Protein AF-A0A8I3RQZ9-F1 (afdb_monomer_lite)

Radius of gyration: 22.82 Å; chains: 1; bounding box: 64×60×64 Å

Secondary structure (DSSP, 8-state):
--PPPPPPPP------HHHHTTTT---PPPP-----------------PPPPP--TT-----SSSSEEEESS-HHHHHHHHHHHHHTT---TT-EEEEETTEEEEE-HHHHHHHHHHHHTT-S-EEE-BTTSSS-EEE-GGG-HHHHHHHHHHHHHHHHHGGGTTSSSEEEEE--TT--HHHHHHHHHT-SS-EE--GGG-S-BTTTT-EEEEEEEEEESSTTSPPEEEEEEEEEGGGHHHHHHHHHHHHHHHHHHHHS-SS-EEEEEEEEEEE-S----

Sequence (280 aa):
MRSRPVPPRAASGFRCWRRSLRASASWRRPAGNRKALPSPRAGGGSGSRKPLPQVSGAQTCGPGKGTVASCAGASELQSYLEELRALGFPTQGLHILEIGENSLIVSPERVCQSLEQVLLGTIAFVDVSSSQPHPSICSLDQLQDLKALMAEIITHLQGLQKDLSVAVSCSRLRSSDWNLCTVFGILLGYPVPYTFQLNQGDDNCLALTPLRVFAARISWLRGHPPVLLYSFSVPESSFPALREILNTWEEDLRTRCRAQNDFADLSISSEIVTLPAVAL

Structure (mmCIF, N/CA/C/O backbone):
data_AF-A0A8I3RQZ9-F1
#
_entry.id   AF-A0A8I3RQZ9-F1
#
loop_
_atom_site.group_PDB
_atom_site.id
_atom_site.type_symbol
_atom_site.label_atom_id
_atom_site.label_alt_id
_atom_site.label_comp_id
_atom_site.label_asym_id
_atom_site.label_entity_id
_atom_site.label_seq_id
_atom_site.pdbx_PDB_ins_code
_atom_site.Cartn_x
_atom_site.Cartn_y
_atom_site.Cartn_z
_atom_site.occupancy
_atom_site.B_iso_or_equiv
_atom_site.auth_seq_id
_atom_site.auth_comp_id
_atom_site.auth_asym_id
_atom_site.auth_atom_id
_atom_site.pdbx_PDB_model_num
ATOM 1 N N . MET A 1 1 ? -26.636 25.341 -40.864 1.00 38.72 1 MET A N 1
ATOM 2 C CA . MET A 1 1 ? -25.871 24.146 -40.447 1.00 38.72 1 MET A CA 1
ATOM 3 C C . MET A 1 1 ? -25.268 24.420 -39.076 1.00 38.72 1 MET A C 1
ATOM 5 O O . MET A 1 1 ? -24.426 25.298 -38.973 1.00 38.72 1 MET A O 1
ATOM 9 N N . ARG A 1 2 ? -25.772 23.775 -38.016 1.00 27.39 2 ARG A N 1
ATOM 10 C CA . ARG A 1 2 ? -25.235 23.878 -36.647 1.00 27.39 2 ARG A CA 1
ATOM 11 C C . ARG A 1 2 ? -24.700 22.504 -36.249 1.00 27.39 2 ARG A C 1
ATOM 13 O O . ARG A 1 2 ? -25.481 21.563 -36.130 1.00 27.39 2 ARG A O 1
ATOM 20 N N . SER A 1 3 ? -23.388 22.395 -36.093 1.00 28.75 3 SER A N 1
ATOM 21 C CA . SER A 1 3 ? -22.686 21.192 -35.644 1.00 28.75 3 SER A CA 1
ATOM 22 C C . SER A 1 3 ? -22.862 21.053 -34.130 1.00 28.75 3 SER A C 1
ATOM 24 O O . SER A 1 3 ? -22.559 21.981 -33.384 1.00 28.75 3 SER A O 1
ATOM 26 N N . ARG A 1 4 ? -23.392 19.915 -33.672 1.00 27.28 4 ARG A N 1
ATOM 27 C CA . ARG A 1 4 ? -23.481 19.576 -32.244 1.00 27.28 4 ARG A CA 1
ATOM 28 C C . ARG A 1 4 ? -22.102 19.136 -31.727 1.00 27.28 4 ARG A C 1
ATOM 30 O O . ARG A 1 4 ? -21.441 18.378 -32.435 1.00 27.28 4 ARG A O 1
ATOM 37 N N . PRO A 1 5 ? -21.686 19.528 -30.513 1.00 26.45 5 PRO A N 1
ATOM 38 C CA . PRO A 1 5 ? -20.509 18.951 -29.882 1.00 26.45 5 PRO A CA 1
ATOM 39 C C . PRO A 1 5 ? -20.828 17.540 -29.367 1.00 26.45 5 PRO A C 1
ATOM 41 O O . PRO A 1 5 ? -21.852 17.307 -28.723 1.00 26.45 5 PRO A O 1
ATOM 44 N N . VAL A 1 6 ? -19.948 16.595 -29.694 1.00 26.48 6 VAL A N 1
ATOM 45 C CA . VAL A 1 6 ? -19.928 15.231 -29.153 1.00 26.48 6 VAL A CA 1
ATOM 46 C C . VAL A 1 6 ? -19.342 15.304 -27.736 1.00 26.48 6 VAL A C 1
ATOM 48 O O . VAL A 1 6 ? -18.284 15.913 -27.574 1.00 26.48 6 VAL A O 1
ATOM 51 N N . PRO A 1 7 ? -19.985 14.733 -26.702 1.00 24.47 7 PRO A N 1
ATOM 52 C CA . PRO A 1 7 ? -19.424 14.737 -25.356 1.00 24.47 7 PRO A CA 1
ATOM 53 C C . PRO A 1 7 ? -18.229 13.769 -25.272 1.00 24.47 7 PRO A C 1
ATOM 55 O O . PRO A 1 7 ? -18.256 12.718 -25.923 1.00 24.47 7 PRO A O 1
ATOM 58 N N . PRO A 1 8 ? -17.189 14.071 -24.472 1.00 24.69 8 PRO A N 1
ATOM 59 C CA . PRO A 1 8 ? -16.121 13.118 -24.216 1.00 24.69 8 PRO A CA 1
ATOM 60 C C . PRO A 1 8 ? -16.698 11.899 -23.488 1.00 24.69 8 PRO A C 1
ATOM 62 O O . PRO A 1 8 ? -17.435 12.018 -22.507 1.00 24.69 8 PRO A O 1
ATOM 65 N N . ARG A 1 9 ? -16.395 10.711 -24.016 1.00 25.08 9 ARG A N 1
ATOM 66 C CA . ARG A 1 9 ? -16.730 9.427 -23.397 1.00 25.08 9 ARG A CA 1
ATOM 67 C C . ARG A 1 9 ? -16.095 9.369 -22.008 1.00 25.08 9 ARG A C 1
ATOM 69 O O . ARG A 1 9 ? -14.879 9.467 -21.891 1.00 25.08 9 ARG A O 1
ATOM 76 N N . ALA A 1 10 ? -16.933 9.191 -20.990 1.00 24.08 10 ALA A N 1
ATOM 77 C CA . ALA A 1 10 ? -16.517 8.906 -19.625 1.00 24.08 10 ALA A CA 1
ATOM 78 C C . ALA A 1 10 ? -15.552 7.711 -19.606 1.00 24.08 10 ALA A C 1
ATOM 80 O O . ALA A 1 10 ? -15.856 6.651 -20.164 1.00 24.08 10 ALA A O 1
ATOM 81 N N . ALA A 1 11 ? -14.386 7.914 -18.994 1.00 25.22 11 ALA A N 1
ATOM 82 C CA . ALA A 1 11 ? -13.371 6.897 -18.797 1.00 25.22 11 ALA A CA 1
ATOM 83 C C . ALA A 1 11 ? -13.951 5.769 -17.937 1.00 25.22 11 ALA A C 1
ATOM 85 O O . ALA A 1 11 ? -14.255 5.934 -16.760 1.00 25.22 11 ALA A O 1
ATOM 86 N N . SER A 1 12 ? -14.140 4.607 -18.551 1.00 26.58 12 SER A N 1
ATOM 87 C CA . SER A 1 12 ? -14.482 3.367 -17.871 1.00 26.58 12 SER A CA 1
ATOM 88 C C . SER A 1 12 ? -13.221 2.776 -17.232 1.00 26.58 12 SER A C 1
ATOM 90 O O . SER A 1 12 ? -12.691 1.785 -17.730 1.00 26.58 12 SER A O 1
ATOM 92 N N . GLY A 1 13 ? -12.712 3.402 -16.174 1.00 26.19 13 GLY A N 1
ATOM 93 C CA . GLY A 1 13 ? -11.560 2.922 -15.411 1.00 26.19 13 GLY A CA 1
ATOM 94 C C . GLY A 1 13 ? -11.996 2.105 -14.194 1.00 26.19 13 GLY A C 1
ATOM 95 O O . GLY A 1 13 ? -13.012 2.394 -13.579 1.00 26.19 13 GLY A O 1
ATOM 96 N N . PHE A 1 14 ? -11.217 1.085 -13.839 1.00 30.47 14 PHE A N 1
ATOM 97 C CA . PHE A 1 14 ? -11.238 0.432 -12.519 1.00 30.47 14 PHE A CA 1
ATOM 98 C C . PHE A 1 14 ? -12.367 -0.574 -12.216 1.00 30.47 14 PHE A C 1
ATOM 100 O O . PHE A 1 14 ? -12.924 -0.651 -11.125 1.00 30.47 14 PHE A O 1
ATOM 107 N N . ARG A 1 15 ? -12.587 -1.520 -13.142 1.00 27.81 15 ARG A N 1
ATOM 108 C CA . ARG A 1 15 ? -13.182 -2.848 -12.840 1.00 27.81 15 ARG A CA 1
ATOM 109 C C . ARG A 1 15 ? -12.147 -3.893 -12.370 1.00 27.81 15 ARG A C 1
ATOM 111 O O . ARG A 1 15 ? -12.380 -5.096 -12.506 1.00 27.81 15 ARG A O 1
ATOM 118 N N . CYS A 1 16 ? -11.002 -3.464 -11.842 1.00 31.88 16 CYS A N 1
ATOM 119 C CA . CYS A 1 16 ? -9.803 -4.304 -11.814 1.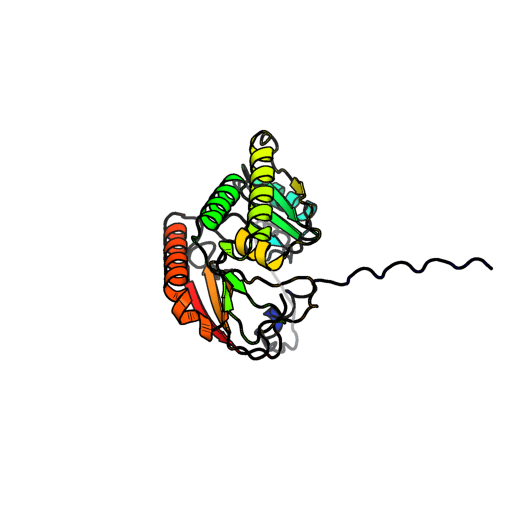00 31.88 16 CYS A CA 1
ATOM 120 C C . CYS A 1 16 ? -9.717 -5.295 -10.638 1.00 31.88 16 CYS A C 1
ATOM 122 O O . CYS A 1 16 ? -9.321 -6.447 -10.811 1.00 31.88 16 CYS A O 1
ATOM 124 N N . TRP A 1 17 ? -10.219 -4.937 -9.456 1.00 28.83 17 TRP A N 1
ATOM 125 C CA . TRP A 1 17 ? -10.035 -5.775 -8.260 1.00 28.83 17 TRP A CA 1
ATOM 126 C C . TRP A 1 17 ? -10.938 -7.024 -8.190 1.00 28.83 17 TRP A C 1
ATOM 128 O O . TRP A 1 17 ? -10.675 -7.954 -7.428 1.00 28.83 17 TRP A O 1
ATOM 138 N N . ARG A 1 18 ? -11.985 -7.122 -9.027 1.00 26.00 18 ARG A N 1
ATOM 139 C CA . ARG A 1 18 ? -12.934 -8.260 -9.004 1.00 26.00 18 ARG A CA 1
ATOM 140 C C . ARG A 1 18 ? -12.468 -9.518 -9.748 1.00 26.00 18 ARG A C 1
ATOM 142 O O . ARG A 1 18 ? -13.121 -10.556 -9.594 1.00 26.00 18 ARG A O 1
ATOM 149 N N . ARG A 1 19 ? -11.426 -9.458 -10.588 1.00 25.33 19 ARG A N 1
ATOM 150 C CA . ARG A 1 19 ? -11.027 -10.600 -11.442 1.00 25.33 19 ARG A CA 1
ATOM 151 C C . ARG A 1 19 ? -9.914 -11.468 -10.857 1.00 25.33 19 ARG A C 1
ATOM 153 O O . ARG A 1 19 ? -10.005 -12.681 -11.020 1.00 25.33 19 ARG A O 1
ATOM 160 N N . SER A 1 20 ? -8.960 -10.902 -10.117 1.00 25.16 20 SER A N 1
ATOM 161 C CA . SER A 1 20 ? -7.826 -11.682 -9.587 1.00 25.16 20 SER A CA 1
ATOM 162 C C . SER A 1 20 ? -8.266 -12.764 -8.579 1.00 25.16 20 SER A C 1
ATOM 164 O O . SER A 1 20 ? -7.795 -13.894 -8.614 1.00 25.16 20 SER A O 1
ATOM 166 N N . LEU A 1 21 ? -9.313 -12.499 -7.788 1.00 27.08 21 LEU A N 1
ATOM 167 C CA . LEU A 1 21 ? -9.871 -13.469 -6.830 1.00 27.08 21 LEU A CA 1
ATOM 168 C C . LEU A 1 21 ? -10.698 -14.611 -7.457 1.00 27.08 21 LEU A C 1
ATOM 170 O O . LEU A 1 21 ? -10.986 -15.591 -6.773 1.00 27.08 21 LEU A O 1
ATOM 174 N N . ARG A 1 22 ? -11.099 -14.527 -8.737 1.00 25.14 22 ARG A N 1
ATOM 175 C CA . ARG A 1 22 ? -11.852 -15.620 -9.394 1.00 25.14 22 ARG A CA 1
ATOM 176 C C . ARG A 1 22 ? -10.960 -16.701 -9.992 1.00 25.14 22 ARG A C 1
ATOM 178 O O . ARG A 1 22 ? -11.461 -17.794 -10.234 1.00 25.14 22 ARG A O 1
ATOM 185 N N . ALA A 1 23 ? -9.676 -16.425 -10.211 1.00 24.31 23 ALA A N 1
ATOM 186 C CA . ALA A 1 23 ? -8.754 -17.409 -10.774 1.00 24.31 23 ALA A CA 1
ATOM 187 C C . ALA A 1 23 ? -8.354 -18.498 -9.757 1.00 24.31 23 ALA A C 1
ATOM 189 O O . ALA A 1 23 ? -8.056 -19.617 -10.162 1.00 24.31 23 ALA A O 1
ATOM 190 N N . SER A 1 24 ? -8.447 -18.219 -8.451 1.00 25.83 24 SER A N 1
ATOM 191 C CA . SER A 1 24 ? -7.999 -19.139 -7.387 1.00 25.83 24 SER A CA 1
ATOM 192 C C . SER A 1 24 ? -9.130 -19.882 -6.660 1.00 25.83 24 SER A C 1
ATOM 194 O O . SER A 1 24 ? -8.883 -20.570 -5.673 1.00 25.83 24 SER A O 1
ATOM 196 N N . ALA A 1 25 ? -10.383 -19.773 -7.120 1.00 23.97 25 ALA A N 1
ATOM 197 C CA . ALA A 1 25 ? -11.539 -20.393 -6.468 1.00 23.97 25 ALA A CA 1
ATOM 198 C C . ALA A 1 25 ? -12.374 -21.246 -7.440 1.00 23.97 25 ALA A C 1
ATOM 200 O O . ALA A 1 25 ? -13.522 -20.926 -7.749 1.00 23.97 25 ALA A O 1
ATOM 201 N N . SER A 1 26 ? -11.827 -22.377 -7.895 1.00 22.52 26 SER A N 1
ATOM 202 C CA . SER A 1 26 ? -12.641 -23.456 -8.463 1.00 22.52 26 SER A CA 1
ATOM 203 C C . SER A 1 26 ? -13.184 -24.346 -7.338 1.00 22.52 26 SER A C 1
ATOM 205 O O . SER A 1 26 ? -12.566 -25.344 -6.972 1.00 22.52 26 SER A O 1
ATOM 207 N N . TRP A 1 27 ? -14.356 -24.021 -6.793 1.00 24.27 27 TRP A N 1
ATOM 208 C CA . TRP A 1 27 ? -15.094 -24.952 -5.933 1.00 24.27 27 TRP A CA 1
ATOM 209 C C . TRP A 1 27 ? -16.275 -25.539 -6.707 1.00 24.27 27 TRP A C 1
ATOM 211 O O . TRP A 1 27 ? -17.261 -24.861 -7.006 1.00 24.27 27 TRP A O 1
ATOM 221 N N . ARG A 1 28 ? -16.144 -26.821 -7.075 1.00 23.67 28 ARG A N 1
ATOM 222 C CA . ARG A 1 28 ? -17.223 -27.642 -7.642 1.00 23.67 28 ARG A CA 1
ATOM 223 C C . ARG A 1 28 ? -18.367 -27.734 -6.624 1.00 23.67 28 ARG A C 1
ATOM 225 O O . ARG A 1 28 ? -18.140 -28.051 -5.461 1.00 23.67 28 ARG A O 1
ATOM 232 N N . ARG A 1 29 ? -19.601 -27.490 -7.073 1.00 25.06 29 ARG A N 1
ATOM 233 C CA . ARG A 1 29 ? -20.825 -27.756 -6.297 1.00 25.06 29 ARG A CA 1
ATOM 234 C C . ARG A 1 29 ? -21.019 -29.271 -6.127 1.00 25.06 29 ARG A C 1
ATOM 236 O O . ARG A 1 29 ? -20.903 -29.974 -7.132 1.00 25.06 29 ARG A O 1
ATOM 243 N N . PRO A 1 30 ? -21.417 -29.787 -4.950 1.00 26.25 30 PRO A N 1
ATOM 244 C CA . PRO A 1 30 ? -22.054 -31.092 -4.880 1.00 26.25 30 PRO A CA 1
ATOM 245 C C . PRO A 1 30 ? -23.490 -30.972 -5.404 1.00 26.25 30 PRO A C 1
ATOM 247 O O . PRO A 1 30 ? -24.238 -30.069 -5.024 1.00 26.25 30 PRO A O 1
ATOM 250 N N . ALA A 1 31 ? -23.869 -31.878 -6.300 1.00 26.67 31 ALA A N 1
ATOM 251 C CA . ALA A 1 31 ? -25.240 -32.040 -6.758 1.00 26.67 31 ALA A CA 1
ATOM 252 C C . ALA A 1 31 ? -26.102 -32.620 -5.623 1.00 26.67 31 ALA A C 1
ATOM 254 O O . ALA A 1 31 ? -25.798 -33.688 -5.099 1.00 26.67 31 ALA A O 1
ATOM 255 N N . GLY A 1 32 ? -27.184 -31.933 -5.257 1.00 26.03 32 GLY A N 1
ATOM 256 C CA . GLY A 1 32 ? -28.239 -32.478 -4.404 1.00 26.03 32 GLY A CA 1
ATOM 257 C C . GLY A 1 32 ? -29.471 -32.802 -5.242 1.00 26.03 32 GLY A C 1
ATOM 258 O O . GLY A 1 32 ? -29.933 -31.949 -6.000 1.00 26.03 32 GLY A O 1
ATOM 259 N N . ASN A 1 33 ? -30.025 -34.010 -5.099 1.00 25.86 33 ASN A N 1
ATOM 260 C CA . ASN A 1 33 ? -31.320 -34.365 -5.674 1.00 25.86 33 ASN A CA 1
ATOM 261 C C . ASN A 1 33 ? -32.223 -35.060 -4.629 1.00 25.86 33 ASN A C 1
ATOM 263 O O . ASN A 1 33 ? -31.958 -36.177 -4.212 1.00 25.86 33 ASN A O 1
ATOM 267 N N . ARG A 1 34 ? -33.305 -34.338 -4.293 1.00 28.17 34 ARG A N 1
ATOM 268 C CA . ARG A 1 34 ? -34.707 -34.735 -4.013 1.00 28.17 34 ARG A CA 1
ATOM 269 C C . ARG A 1 34 ? -35.121 -35.597 -2.792 1.00 28.17 34 ARG A C 1
ATOM 271 O O . ARG A 1 34 ? -34.984 -36.807 -2.790 1.00 28.17 34 ARG A O 1
ATOM 278 N N . LYS A 1 35 ? -35.911 -34.899 -1.948 1.00 27.56 35 LYS A N 1
ATOM 279 C CA . LYS A 1 35 ? -37.275 -35.178 -1.411 1.00 27.56 35 LYS A CA 1
ATOM 280 C C . LYS A 1 35 ? -37.515 -36.353 -0.442 1.00 27.56 35 LYS A C 1
ATOM 282 O O . LYS A 1 35 ? -37.498 -37.496 -0.869 1.00 27.56 35 LYS A O 1
ATOM 287 N N . ALA A 1 36 ? -38.030 -36.021 0.754 1.00 24.34 36 ALA A N 1
ATOM 288 C CA . ALA A 1 36 ? -39.381 -36.393 1.229 1.00 24.34 36 ALA A CA 1
ATOM 289 C C . ALA A 1 36 ? -39.761 -35.656 2.545 1.00 24.34 36 ALA A C 1
ATOM 291 O O . ALA A 1 36 ? -38.920 -35.454 3.413 1.00 24.34 36 ALA A O 1
ATOM 292 N N . LEU A 1 37 ? -41.037 -35.273 2.675 1.00 26.19 37 LEU A N 1
ATOM 293 C CA . LEU A 1 37 ? -41.793 -34.971 3.915 1.00 26.19 37 LEU A CA 1
ATOM 294 C C . LEU A 1 37 ? -42.986 -35.972 3.944 1.00 26.19 37 LEU A C 1
ATOM 296 O O . LEU A 1 37 ? -43.285 -36.473 2.852 1.00 26.19 37 LEU A O 1
ATOM 300 N N . PRO A 1 38 ? -43.718 -36.246 5.061 1.00 33.34 38 PRO A N 1
ATOM 301 C CA . PRO A 1 38 ? -44.146 -35.277 6.089 1.00 33.34 38 PRO A CA 1
ATOM 302 C C . PRO A 1 38 ? -44.151 -35.728 7.586 1.00 33.34 38 PRO A C 1
ATOM 304 O O . PRO A 1 38 ? -43.854 -36.869 7.916 1.00 33.34 38 PRO A O 1
ATOM 307 N N . SER A 1 39 ? -44.478 -34.746 8.452 1.00 26.70 39 SER A N 1
ATOM 308 C CA . SER A 1 39 ? -44.650 -34.630 9.936 1.00 26.70 39 SER A CA 1
ATOM 309 C C . SER A 1 39 ? -45.641 -35.630 10.614 1.00 26.70 39 SER A C 1
ATOM 311 O O . SER A 1 39 ? -46.141 -36.473 9.874 1.00 26.70 39 SER A O 1
ATOM 313 N N . PRO A 1 40 ? -46.060 -35.545 11.927 1.00 36.47 40 PRO A N 1
ATOM 314 C CA . PRO A 1 40 ? -45.855 -34.508 12.985 1.00 36.47 40 PRO A CA 1
ATOM 315 C C . PRO A 1 40 ? -45.734 -34.953 14.485 1.00 36.47 40 PRO A C 1
ATOM 317 O O . PRO A 1 40 ? -46.247 -35.995 14.869 1.00 36.47 40 PRO A O 1
ATOM 320 N N . ARG A 1 41 ? -45.191 -34.084 15.371 1.00 24.67 41 ARG A N 1
ATOM 321 C CA . ARG A 1 41 ? -45.835 -33.506 16.598 1.00 24.67 41 ARG A CA 1
ATOM 322 C C . ARG A 1 41 ? -44.856 -33.044 17.704 1.00 24.67 41 ARG A C 1
ATOM 324 O O . ARG A 1 41 ? -43.897 -33.725 18.025 1.00 24.67 41 ARG A O 1
ATOM 331 N N . ALA A 1 42 ? -45.301 -31.955 18.349 1.00 26.00 42 ALA A N 1
ATOM 332 C CA . ALA A 1 42 ? -45.136 -31.530 19.750 1.00 26.00 42 ALA A CA 1
ATOM 333 C C . ALA A 1 42 ? -43.859 -30.788 20.211 1.00 26.00 42 ALA A C 1
ATOM 335 O O . ALA A 1 42 ? -42.829 -31.389 20.475 1.00 26.00 42 ALA A O 1
ATOM 336 N N . GLY A 1 43 ? -44.052 -29.490 20.495 1.00 23.84 43 GLY A N 1
ATOM 337 C CA . GLY A 1 43 ? -43.785 -28.920 21.823 1.00 23.84 43 GLY A CA 1
ATOM 338 C C . GLY A 1 43 ? -42.443 -28.219 22.051 1.00 23.84 43 GLY A C 1
ATOM 339 O O . GLY A 1 43 ? -41.390 -28.828 21.933 1.00 23.84 43 GLY A O 1
ATOM 340 N N . GLY A 1 44 ? -42.507 -26.963 22.508 1.00 24.30 44 GLY A N 1
ATOM 341 C CA . GLY A 1 44 ? -41.415 -26.317 23.247 1.00 24.30 44 GLY A CA 1
ATOM 342 C C . GLY A 1 44 ? -40.944 -25.002 22.640 1.00 24.30 44 GLY A C 1
ATOM 343 O O . GLY A 1 44 ? -40.132 -24.984 21.722 1.00 24.30 44 GLY A O 1
ATOM 344 N N . GLY A 1 45 ? -41.450 -23.888 23.172 1.00 28.73 45 GLY A N 1
ATOM 345 C CA . GLY A 1 45 ? -40.956 -22.558 22.844 1.00 28.73 45 GLY A CA 1
ATOM 346 C C . GLY A 1 45 ? -39.547 -22.312 23.386 1.00 28.73 45 GLY A C 1
ATOM 347 O O . GLY A 1 45 ? -39.233 -22.662 24.520 1.00 28.73 45 GLY A O 1
ATOM 348 N N . SER A 1 46 ? -38.723 -21.638 22.591 1.00 26.58 46 SER A N 1
ATOM 349 C CA . SER A 1 46 ? -37.623 -20.805 23.073 1.00 26.58 46 SER A CA 1
ATOM 350 C C . SER A 1 46 ? -37.370 -19.695 22.046 1.00 26.58 46 SER A C 1
ATOM 352 O O . SER A 1 46 ? -37.518 -19.885 20.836 1.00 26.58 46 SER A O 1
ATOM 354 N N . GLY A 1 47 ? -37.123 -18.483 22.545 1.00 30.28 47 GLY A N 1
ATOM 355 C CA . GLY A 1 47 ? -37.089 -17.255 21.757 1.00 30.28 47 GLY A CA 1
ATOM 356 C C . GLY A 1 47 ? -36.061 -17.297 20.629 1.00 30.28 47 GLY A C 1
ATOM 357 O O . GLY A 1 47 ? -34.856 -17.350 20.864 1.00 30.28 47 GLY A O 1
ATOM 358 N N . SER A 1 48 ? -36.543 -17.205 19.390 1.00 24.78 48 SER A N 1
ATOM 359 C CA . SER A 1 48 ? -35.692 -17.004 18.221 1.00 24.78 48 SER A CA 1
ATOM 360 C C . SER A 1 48 ? -35.177 -15.564 18.210 1.00 24.78 48 SER A C 1
ATOM 362 O O . SER A 1 48 ? -35.894 -14.637 17.829 1.00 24.78 48 SER A O 1
ATOM 364 N N . ARG A 1 49 ? -33.914 -15.368 18.614 1.00 28.19 49 ARG A N 1
ATOM 365 C CA . ARG A 1 49 ? -33.139 -14.196 18.188 1.00 28.19 49 ARG A CA 1
ATOM 366 C C . ARG A 1 49 ? -33.122 -14.201 16.661 1.00 28.19 49 ARG A C 1
ATOM 368 O O . ARG A 1 49 ? -32.640 -15.152 16.050 1.00 28.19 49 ARG A O 1
ATOM 375 N N . LYS A 1 50 ? -33.693 -13.158 16.056 1.00 25.03 50 LYS A N 1
ATOM 376 C CA . LYS A 1 50 ? -33.629 -12.939 14.609 1.00 25.03 50 LYS A CA 1
ATOM 377 C C . LYS A 1 50 ? -32.155 -12.917 14.171 1.00 25.03 50 LYS A C 1
ATOM 379 O O . LYS A 1 50 ? -31.353 -12.277 14.855 1.00 25.03 50 LYS A O 1
ATOM 384 N N . PRO A 1 51 ? -31.787 -13.573 13.059 1.00 23.98 51 PRO A N 1
ATOM 385 C CA . PRO A 1 51 ? -30.469 -13.396 12.470 1.00 23.98 51 PRO A CA 1
ATOM 386 C C . PRO A 1 51 ? -30.294 -11.927 12.074 1.00 23.98 51 PRO A C 1
ATOM 388 O O . PRO A 1 51 ? -31.208 -11.331 11.498 1.00 23.98 51 PRO A O 1
ATOM 391 N N . LEU A 1 52 ? -29.130 -11.354 12.385 1.00 25.97 52 LEU A N 1
ATOM 392 C CA . LEU A 1 52 ? -28.694 -10.082 11.810 1.00 25.97 52 LEU A CA 1
ATOM 393 C C . LEU A 1 52 ? -28.759 -10.177 10.274 1.00 25.97 52 LEU A C 1
ATOM 395 O O . LEU A 1 52 ? -28.409 -11.228 9.722 1.00 25.97 52 LEU A O 1
ATOM 399 N N . PRO A 1 53 ? -29.199 -9.121 9.570 1.00 22.55 53 PRO A N 1
ATOM 400 C CA . PRO A 1 53 ? -29.161 -9.106 8.118 1.00 22.55 53 PRO A CA 1
ATOM 401 C C . PRO A 1 53 ? -27.707 -9.264 7.656 1.00 22.55 53 PRO A C 1
ATOM 403 O O . PRO A 1 53 ? -26.845 -8.450 7.975 1.00 22.55 53 PRO A O 1
ATOM 406 N N . GLN A 1 54 ? -27.427 -10.341 6.917 1.00 22.75 54 GLN A N 1
ATOM 407 C CA . GLN A 1 54 ? -26.164 -10.500 6.205 1.00 22.75 54 GLN A CA 1
ATOM 408 C C . GLN A 1 54 ? -26.096 -9.446 5.099 1.00 22.75 54 GLN A C 1
ATOM 410 O O . GLN A 1 54 ? -26.615 -9.645 3.999 1.00 22.75 54 GLN A O 1
ATOM 415 N N . VAL A 1 55 ? -25.426 -8.330 5.378 1.00 24.45 55 VAL A N 1
ATOM 416 C CA . VAL A 1 55 ? -24.960 -7.420 4.334 1.00 24.45 55 VAL A CA 1
ATOM 417 C C . VAL A 1 55 ? -23.820 -8.126 3.604 1.00 24.45 55 VAL A C 1
ATOM 419 O O . VAL A 1 55 ? -22.678 -8.190 4.056 1.00 24.45 55 VAL A O 1
ATOM 422 N N . SER A 1 56 ? -24.163 -8.730 2.468 1.00 24.81 56 SER A N 1
ATOM 423 C CA . SER A 1 56 ? -23.193 -9.216 1.491 1.00 24.81 56 SER A CA 1
ATOM 424 C C . SER A 1 56 ? -22.455 -8.012 0.907 1.00 24.81 56 SER A C 1
ATOM 426 O O . SER A 1 56 ? -22.961 -7.364 -0.005 1.00 24.81 56 SER A O 1
ATOM 428 N N . GLY A 1 57 ? -21.279 -7.689 1.449 1.00 24.67 57 GLY A N 1
ATOM 429 C CA . GLY A 1 57 ? -20.475 -6.567 0.952 1.00 24.67 57 GLY A CA 1
ATOM 430 C C . GLY A 1 57 ? -19.228 -6.181 1.752 1.00 24.67 57 GLY A C 1
ATOM 431 O O . GLY A 1 57 ? -18.464 -5.354 1.270 1.00 24.67 57 GLY A O 1
ATOM 432 N N . ALA A 1 58 ? -18.972 -6.762 2.927 1.00 23.48 58 ALA A N 1
ATOM 433 C CA . ALA A 1 58 ? -17.805 -6.397 3.731 1.00 23.48 58 ALA A CA 1
ATOM 434 C C . ALA A 1 58 ? -16.553 -7.175 3.293 1.00 23.48 58 ALA A C 1
ATOM 436 O O . ALA A 1 58 ? -16.388 -8.355 3.612 1.00 23.48 58 ALA A O 1
ATOM 437 N N . GLN A 1 59 ? -15.669 -6.511 2.548 1.00 32.50 59 GLN A N 1
ATOM 438 C CA . GLN A 1 59 ? -14.348 -7.025 2.205 1.00 32.50 59 GLN A CA 1
ATOM 439 C C . GLN A 1 59 ? -13.301 -6.353 3.116 1.00 32.50 59 GLN A C 1
ATOM 441 O O . GLN A 1 59 ? -13.051 -5.159 3.013 1.00 32.50 59 GLN A O 1
ATOM 446 N N . THR A 1 60 ? -12.761 -7.180 4.024 1.00 30.66 60 THR A N 1
ATOM 447 C CA . THR A 1 60 ? -11.530 -7.069 4.844 1.00 30.66 60 THR A CA 1
ATOM 448 C C . THR A 1 60 ? -11.402 -5.930 5.872 1.00 30.66 60 THR A C 1
ATOM 450 O O . THR A 1 60 ? -11.019 -4.812 5.548 1.00 30.66 60 THR A O 1
ATOM 453 N N . CYS A 1 61 ? -11.602 -6.284 7.151 1.00 28.11 61 CYS A N 1
ATOM 454 C CA . CYS A 1 61 ? -11.077 -5.570 8.320 1.00 28.11 61 CYS A CA 1
ATOM 455 C C . CYS A 1 61 ? -9.643 -6.024 8.607 1.00 28.11 61 CYS A C 1
ATOM 457 O O . CYS A 1 61 ? -9.360 -7.224 8.582 1.00 28.11 61 CYS A O 1
ATOM 459 N N . GLY A 1 62 ? -8.770 -5.083 8.952 1.00 33.44 62 GLY A N 1
ATOM 460 C CA . GLY A 1 62 ? -7.400 -5.372 9.332 1.00 33.44 62 GLY A CA 1
ATOM 461 C C . GLY A 1 62 ? -6.894 -4.501 10.479 1.00 33.44 62 GLY A C 1
ATOM 462 O O . GLY A 1 62 ? -7.153 -3.298 10.457 1.00 33.44 62 GLY A O 1
ATOM 463 N N . PRO A 1 63 ? -6.174 -5.046 11.478 1.00 32.50 63 PRO A N 1
ATOM 464 C CA . PRO A 1 63 ? -5.482 -4.223 12.456 1.00 32.50 63 PRO A CA 1
ATOM 465 C C . PRO A 1 63 ? -4.158 -3.733 11.889 1.00 32.50 63 PRO A C 1
ATOM 467 O O . PRO A 1 63 ? -3.446 -4.448 11.188 1.00 32.50 63 PRO A O 1
ATOM 470 N N . GLY A 1 64 ? -3.755 -2.543 12.319 1.00 35.22 64 GLY A N 1
ATOM 471 C CA . GLY A 1 64 ? -2.353 -2.149 12.226 1.00 35.22 64 GLY A CA 1
ATOM 472 C C . GLY A 1 64 ? -1.983 -1.360 10.975 1.00 35.22 64 GLY A C 1
ATOM 473 O O . GLY A 1 64 ? -0.962 -1.634 10.359 1.00 35.22 64 GLY A O 1
ATOM 474 N N . LYS A 1 65 ? -2.780 -0.349 10.646 1.00 43.50 65 LYS A N 1
ATOM 475 C CA . LYS A 1 65 ? -2.465 0.943 9.993 1.00 43.50 65 LYS A CA 1
ATOM 476 C C . LYS A 1 65 ? -3.815 1.369 9.444 1.00 43.50 65 LYS A C 1
ATOM 478 O O . LYS A 1 65 ? -4.399 0.640 8.656 1.00 43.50 65 LYS A O 1
ATOM 483 N N . GLY A 1 66 ? -4.395 2.411 10.031 1.00 42.34 66 GLY A N 1
ATOM 484 C CA . GLY A 1 66 ? -5.799 2.741 9.816 1.00 42.34 66 GLY A CA 1
ATOM 485 C C . GLY A 1 66 ? -6.024 3.223 8.395 1.00 42.34 66 GLY A C 1
ATOM 486 O O . GLY A 1 66 ? -5.962 4.422 8.208 1.00 42.34 66 GLY A O 1
ATOM 487 N N . THR A 1 67 ? -6.238 2.304 7.453 1.00 38.47 67 THR A N 1
ATOM 488 C CA . THR A 1 67 ? -6.642 2.564 6.069 1.00 38.47 67 THR A CA 1
ATOM 489 C C . THR A 1 67 ? -7.441 1.358 5.558 1.00 38.47 67 THR A C 1
ATOM 491 O O . THR A 1 67 ? -6.893 0.267 5.419 1.00 38.47 67 THR A O 1
ATOM 494 N N . VAL A 1 68 ? -8.738 1.536 5.279 1.00 49.81 68 VAL A N 1
ATOM 495 C CA . VAL A 1 68 ? -9.594 0.543 4.589 1.00 49.81 68 VAL A CA 1
ATOM 496 C C . VAL A 1 68 ? -9.932 1.080 3.204 1.00 49.81 68 VAL A C 1
ATOM 498 O O . VAL A 1 68 ? -10.630 2.083 3.130 1.00 49.81 68 VAL A O 1
ATOM 501 N N . ALA A 1 69 ? -9.472 0.438 2.126 1.00 43.84 69 ALA A N 1
ATOM 502 C CA . ALA A 1 69 ? -9.876 0.778 0.757 1.00 43.84 69 ALA A CA 1
ATOM 503 C C . ALA A 1 69 ? -11.082 -0.073 0.339 1.00 43.84 69 ALA A C 1
ATOM 505 O O . ALA A 1 69 ? -10.983 -1.297 0.259 1.00 43.84 69 ALA A O 1
ATOM 506 N N . SER A 1 70 ? -12.221 0.566 0.073 1.00 52.31 70 SER A N 1
ATOM 507 C CA . SER A 1 70 ? -13.434 -0.095 -0.414 1.00 52.31 70 SER A CA 1
ATOM 508 C C . SER A 1 70 ? -13.918 0.576 -1.698 1.00 52.31 70 SER A C 1
ATOM 510 O O . SER A 1 70 ? -13.730 1.773 -1.883 1.00 52.31 70 SER A O 1
ATOM 512 N N . CYS A 1 71 ? -14.604 -0.177 -2.564 1.00 55.34 71 CYS A N 1
ATOM 513 C CA . CYS A 1 71 ? -15.418 0.411 -3.638 1.00 55.34 71 CYS A CA 1
ATOM 514 C C . CYS A 1 71 ? -16.718 1.050 -3.104 1.00 55.34 71 CYS A C 1
ATOM 516 O O . CYS A 1 71 ? -17.573 1.446 -3.893 1.00 55.34 71 CYS A O 1
ATOM 518 N N . ALA A 1 72 ? -16.915 1.050 -1.784 1.00 70.19 72 ALA A N 1
ATOM 519 C CA . ALA A 1 72 ? -17.982 1.770 -1.111 1.00 70.19 72 ALA A CA 1
ATOM 520 C C . ALA A 1 72 ? -17.683 3.273 -1.146 1.00 70.19 72 ALA A C 1
ATOM 522 O O . ALA A 1 72 ? -16.557 3.683 -0.859 1.00 70.19 72 ALA A O 1
ATOM 523 N N . GLY A 1 73 ? -18.689 4.075 -1.488 1.00 79.50 73 GLY A N 1
ATOM 524 C CA . GLY A 1 73 ? -18.577 5.523 -1.429 1.00 79.50 73 GLY A CA 1
ATOM 525 C C . GLY A 1 73 ? -18.492 6.022 0.012 1.00 79.50 73 GLY A C 1
ATOM 526 O O . GLY A 1 73 ? -18.721 5.290 0.983 1.00 79.50 73 GLY A O 1
ATOM 527 N N . ALA A 1 74 ? -18.168 7.306 0.159 1.00 84.56 74 ALA A N 1
ATOM 528 C CA . ALA A 1 74 ? -18.039 7.939 1.465 1.00 84.56 74 ALA A CA 1
ATOM 529 C C . ALA A 1 74 ? -19.312 7.814 2.318 1.00 84.56 74 ALA A C 1
ATOM 531 O O . ALA A 1 74 ? -19.219 7.615 3.526 1.00 84.56 74 ALA A O 1
ATOM 532 N N . SER A 1 75 ? -20.496 7.871 1.699 1.00 85.25 75 SER A N 1
ATOM 533 C CA . SER A 1 75 ? -21.774 7.733 2.404 1.00 85.25 75 SER A CA 1
ATOM 534 C C . SER A 1 75 ? -21.967 6.336 2.993 1.00 85.25 75 SER A C 1
ATOM 536 O O . SER A 1 75 ? -22.352 6.213 4.152 1.00 85.25 75 SER A O 1
ATOM 538 N N . GLU A 1 76 ? -21.655 5.277 2.244 1.00 87.62 76 GLU A N 1
ATOM 539 C CA . GLU A 1 76 ? -21.745 3.905 2.747 1.00 87.62 76 GLU A CA 1
ATOM 540 C C . GLU A 1 76 ? -20.735 3.644 3.870 1.00 87.62 76 GLU A C 1
ATOM 542 O O . GLU A 1 76 ? -21.068 2.997 4.865 1.00 87.62 76 GLU A O 1
ATOM 547 N N . LEU A 1 77 ? -19.512 4.172 3.743 1.00 88.88 77 LEU A N 1
ATOM 548 C CA . LEU A 1 77 ? -18.503 4.082 4.800 1.00 88.88 77 LEU A CA 1
ATOM 549 C C . LEU A 1 77 ? -18.919 4.857 6.052 1.00 88.88 77 LEU A C 1
ATOM 551 O O . LEU A 1 77 ? -18.674 4.395 7.166 1.00 88.88 77 LEU A O 1
ATOM 555 N N . GLN A 1 78 ? -19.581 6.001 5.885 1.00 88.12 78 GLN A N 1
ATOM 556 C CA . GLN A 1 78 ? -20.112 6.770 7.000 1.00 88.12 78 GLN A CA 1
ATOM 557 C C . GLN A 1 78 ? -21.201 5.989 7.737 1.00 88.12 78 GLN A C 1
ATOM 559 O O . GLN A 1 78 ? -21.103 5.837 8.953 1.00 88.12 78 GLN A O 1
ATOM 564 N N . SER A 1 79 ? -22.180 5.430 7.017 1.00 87.75 79 SER A N 1
ATOM 565 C CA . SER A 1 79 ? -23.220 4.589 7.624 1.00 87.75 79 SER A CA 1
ATOM 566 C C . SER A 1 79 ? -22.618 3.394 8.363 1.00 87.75 79 SER A C 1
ATOM 568 O O . SER A 1 79 ? -23.003 3.111 9.494 1.00 87.75 79 SER A O 1
ATOM 570 N N . TYR A 1 80 ? -21.609 2.742 7.781 1.00 88.31 80 TYR A N 1
ATOM 571 C CA . TYR A 1 80 ? -20.897 1.646 8.437 1.00 88.31 80 TYR A CA 1
ATOM 572 C C . TYR A 1 80 ? -20.211 2.076 9.745 1.00 88.31 80 TYR A C 1
ATOM 574 O O . TYR A 1 80 ? -20.321 1.389 10.761 1.00 88.31 80 TYR A O 1
ATOM 582 N N . LEU A 1 81 ? -19.520 3.220 9.759 1.00 87.06 81 LEU A N 1
ATOM 583 C CA . LEU A 1 81 ? -18.875 3.739 10.970 1.00 87.06 81 LEU A CA 1
ATOM 584 C C . LEU A 1 81 ? -19.891 4.156 12.042 1.00 87.06 81 LEU A C 1
ATOM 586 O O . LEU A 1 81 ? -19.642 3.975 13.236 1.00 87.06 81 LEU A O 1
ATOM 590 N N . GLU A 1 82 ? -21.042 4.686 11.640 1.00 86.69 82 GLU A N 1
ATOM 591 C CA . GLU A 1 82 ? -22.142 5.001 12.552 1.00 86.69 82 GLU A CA 1
ATOM 592 C C . GLU A 1 82 ? -22.752 3.733 13.165 1.00 86.69 82 GLU A C 1
ATOM 594 O O . GLU A 1 82 ? -22.971 3.689 14.378 1.00 86.69 82 GLU A O 1
ATOM 599 N N . GLU A 1 83 ? -22.940 2.671 12.377 1.00 88.56 83 GLU A N 1
ATOM 600 C CA . GLU A 1 83 ? -23.374 1.360 12.874 1.00 88.56 83 GLU A CA 1
ATOM 601 C C . GLU A 1 83 ? -22.360 0.762 13.856 1.00 88.56 83 GLU A C 1
ATOM 603 O O . GLU A 1 83 ? -22.736 0.320 14.943 1.00 88.56 83 GLU A O 1
ATOM 608 N N . LEU A 1 84 ? -21.064 0.803 13.532 1.00 86.06 84 LEU A N 1
ATOM 609 C CA . LEU A 1 84 ? -20.010 0.354 14.445 1.00 86.06 84 LEU A CA 1
ATOM 610 C C . LEU A 1 84 ? -20.021 1.141 15.758 1.00 86.06 84 LEU A C 1
ATOM 612 O O . LEU A 1 84 ? -19.904 0.547 16.832 1.00 86.06 84 LEU A O 1
ATOM 616 N N . ARG A 1 85 ? -20.217 2.463 15.698 1.00 84.88 85 ARG A N 1
ATOM 617 C CA . ARG A 1 85 ? -20.377 3.279 16.906 1.00 84.88 85 ARG A CA 1
ATOM 618 C C . ARG A 1 85 ? -21.587 2.840 17.720 1.00 84.88 85 ARG A C 1
ATOM 620 O O . ARG A 1 85 ? -21.472 2.719 18.937 1.00 84.88 85 ARG A O 1
ATOM 627 N N . ALA A 1 86 ? -22.731 2.618 17.077 1.00 86.44 86 ALA A N 1
ATOM 628 C CA . ALA A 1 86 ? -23.953 2.188 17.753 1.00 86.44 86 ALA A CA 1
ATOM 629 C C . ALA A 1 86 ? -23.777 0.831 18.459 1.00 86.44 86 ALA A C 1
ATOM 631 O O . ALA A 1 86 ? -24.395 0.583 19.492 1.00 86.44 86 ALA A O 1
ATOM 632 N N . LEU A 1 87 ? -22.888 -0.018 17.939 1.00 86.88 87 LEU A N 1
ATOM 633 C CA . LEU A 1 87 ? -22.486 -1.290 18.542 1.00 86.88 87 LEU A CA 1
ATOM 634 C C . LEU A 1 87 ? -21.418 -1.150 19.645 1.00 86.88 87 LEU A C 1
ATOM 636 O O . LEU A 1 87 ? -21.017 -2.156 20.228 1.00 86.88 87 LEU A O 1
ATOM 640 N N . GLY A 1 88 ? -20.970 0.069 19.957 1.00 82.06 88 GLY A N 1
ATOM 641 C CA . GLY A 1 88 ? -19.998 0.355 21.014 1.00 82.06 88 GLY A CA 1
ATOM 642 C C . GLY A 1 88 ? -18.533 0.262 20.581 1.00 82.06 88 GLY A C 1
ATOM 643 O O . GLY A 1 88 ? -17.652 0.327 21.438 1.00 82.06 88 GLY A O 1
ATOM 644 N N . PHE A 1 89 ? -18.243 0.131 19.282 1.00 80.56 89 PHE A N 1
ATOM 645 C CA . PHE A 1 89 ? -16.863 0.148 18.799 1.00 80.56 89 PHE A CA 1
ATOM 646 C C . PHE A 1 89 ? -16.303 1.579 18.783 1.00 80.56 89 PHE A C 1
ATOM 648 O O . PHE A 1 89 ? -16.995 2.516 18.362 1.00 80.56 89 PHE A O 1
ATOM 655 N N . PRO A 1 90 ? -15.038 1.770 19.202 1.00 77.44 90 PRO A N 1
ATOM 656 C CA . PRO A 1 90 ? -14.404 3.078 19.179 1.00 77.44 90 PRO A CA 1
ATOM 657 C C . PRO A 1 90 ? -14.184 3.525 17.731 1.00 77.44 90 PRO A C 1
ATOM 659 O O . PRO A 1 90 ? -13.398 2.943 16.990 1.00 77.44 90 PRO A O 1
ATOM 662 N N . THR A 1 91 ? -14.884 4.582 17.336 1.00 77.00 91 THR A N 1
ATOM 663 C CA . THR A 1 91 ? -14.752 5.224 16.015 1.00 77.00 91 THR A CA 1
ATOM 664 C C . THR A 1 91 ? -14.224 6.653 16.115 1.00 77.00 91 THR A C 1
ATOM 666 O O . THR A 1 91 ? -14.100 7.341 15.105 1.00 77.00 91 THR A O 1
ATOM 669 N N . GLN A 1 92 ? -13.907 7.105 17.331 1.00 76.50 92 GLN A N 1
ATOM 670 C CA . GLN A 1 92 ? -13.324 8.420 17.573 1.00 76.50 92 GLN A CA 1
ATOM 671 C C . GLN A 1 92 ? -11.936 8.501 16.923 1.00 76.50 92 GLN A C 1
ATOM 673 O O . GLN A 1 92 ? -11.120 7.594 17.090 1.00 76.50 92 GLN A O 1
ATOM 678 N N . GLY A 1 93 ? -11.670 9.583 16.191 1.00 80.12 93 GLY A N 1
ATOM 679 C CA . GLY A 1 93 ? -10.401 9.776 15.478 1.00 80.12 93 GLY A CA 1
ATOM 680 C C . GLY A 1 93 ? -10.302 9.036 14.139 1.00 80.12 93 GLY A C 1
ATOM 681 O O . GLY A 1 93 ? -9.244 9.059 13.514 1.00 80.12 93 GLY A O 1
ATOM 682 N N . LEU A 1 94 ? -11.382 8.392 13.678 1.00 86.75 94 LEU A N 1
ATOM 683 C CA . LEU A 1 94 ? -11.482 7.903 12.303 1.00 86.75 94 LEU A CA 1
ATOM 684 C C . LEU A 1 94 ? -12.056 8.989 11.388 1.00 86.75 94 LEU A C 1
ATOM 686 O O . LEU A 1 94 ? -12.968 9.729 11.758 1.00 86.75 94 LEU A O 1
ATOM 690 N N . HIS A 1 95 ? -11.528 9.049 10.173 1.00 89.44 95 HIS A N 1
ATOM 691 C CA . HIS A 1 95 ? -11.868 10.021 9.148 1.00 89.44 95 HIS A CA 1
ATOM 692 C C . HIS A 1 95 ? -12.053 9.323 7.800 1.00 89.44 95 HIS A C 1
ATOM 694 O O . HIS A 1 95 ? -11.312 8.400 7.477 1.00 89.44 95 HIS A O 1
ATOM 700 N N . ILE A 1 96 ? -13.013 9.764 6.993 1.00 91.19 96 ILE A N 1
ATOM 701 C CA . ILE A 1 96 ? -13.207 9.263 5.631 1.00 91.19 96 ILE A CA 1
ATOM 702 C C . ILE A 1 96 ? -12.491 10.202 4.661 1.00 91.19 96 ILE A C 1
ATOM 704 O O . ILE A 1 96 ? -12.898 11.348 4.477 1.00 91.19 96 ILE A O 1
ATOM 708 N N . LEU A 1 97 ? -11.427 9.706 4.034 1.00 91.94 97 LEU A N 1
ATOM 709 C CA . LEU A 1 97 ? -10.659 10.431 3.031 1.00 91.94 97 LEU A CA 1
ATOM 710 C C . LEU A 1 97 ? -11.065 9.978 1.627 1.00 91.94 97 LEU A C 1
ATOM 712 O O . LEU A 1 97 ? -10.851 8.823 1.256 1.00 91.94 97 LEU A O 1
ATOM 716 N N . GLU A 1 98 ? -11.620 10.890 0.836 1.00 91.62 98 GLU A N 1
ATOM 717 C CA . GLU A 1 98 ? -11.904 10.676 -0.582 1.00 91.62 98 GLU A CA 1
ATOM 718 C C . GLU A 1 98 ? -10.729 11.141 -1.450 1.00 91.62 98 GLU A C 1
ATOM 720 O O . GLU A 1 98 ? -10.288 12.290 -1.355 1.00 91.62 98 GLU A O 1
ATOM 725 N N . ILE A 1 99 ? -10.249 10.261 -2.331 1.00 90.06 99 ILE A N 1
ATOM 726 C CA . ILE A 1 99 ? -9.207 10.557 -3.321 1.00 90.06 99 ILE A CA 1
ATOM 727 C C . ILE A 1 99 ? -9.670 10.009 -4.675 1.00 90.06 99 ILE A C 1
ATOM 729 O O . ILE A 1 99 ? -9.760 8.794 -4.881 1.00 90.06 99 ILE A O 1
ATOM 733 N N . GLY A 1 100 ? -9.973 10.908 -5.610 1.00 85.69 100 GLY A N 1
ATOM 734 C CA . GLY A 1 100 ? -10.602 10.542 -6.879 1.00 85.69 100 GLY A CA 1
ATOM 735 C C . GLY A 1 100 ? -11.980 9.920 -6.652 1.00 85.69 100 GLY A C 1
ATOM 736 O O . GLY A 1 100 ? -12.843 10.538 -6.035 1.00 85.69 100 GLY A O 1
ATOM 737 N N . GLU A 1 101 ? -12.175 8.694 -7.138 1.00 83.88 101 GLU A N 1
ATOM 738 C CA . GLU A 1 101 ? -13.421 7.921 -6.985 1.00 83.88 101 GLU A CA 1
ATOM 739 C C . GLU A 1 101 ? -13.359 6.888 -5.846 1.00 83.88 101 GLU A C 1
ATOM 741 O O . GLU A 1 101 ? -14.233 6.033 -5.727 1.00 83.88 101 GLU A O 1
ATOM 746 N N . ASN A 1 102 ? -12.315 6.936 -5.016 1.00 86.00 102 ASN A N 1
ATOM 747 C CA . ASN A 1 102 ? -12.086 5.969 -3.949 1.00 86.00 102 ASN A CA 1
ATOM 748 C C . ASN A 1 102 ? -12.200 6.640 -2.582 1.00 86.00 102 ASN A C 1
ATOM 750 O O . ASN A 1 102 ? -11.835 7.806 -2.412 1.00 86.00 102 ASN A O 1
ATOM 754 N N . SER A 1 103 ? -12.635 5.869 -1.589 1.00 89.19 103 SER A N 1
ATOM 755 C CA . SER A 1 103 ? -12.767 6.330 -0.211 1.00 89.19 103 SER A CA 1
ATOM 756 C C . SER A 1 103 ? -11.992 5.418 0.739 1.00 89.19 103 SER A C 1
ATOM 758 O O . SER A 1 103 ? -12.038 4.190 0.624 1.00 89.19 103 SER A O 1
ATOM 760 N N . LEU A 1 104 ? -11.271 6.031 1.680 1.00 90.00 104 LEU A N 1
ATOM 761 C CA . LEU A 1 104 ? -10.487 5.350 2.706 1.00 90.00 104 LEU A CA 1
ATOM 762 C C . LEU A 1 104 ? -10.966 5.738 4.100 1.00 90.00 104 LEU A C 1
ATOM 764 O O . LEU A 1 104 ? -11.108 6.922 4.392 1.00 90.00 104 LEU A O 1
ATOM 768 N N . ILE A 1 105 ? -11.121 4.762 4.995 1.00 90.38 105 ILE A N 1
ATOM 769 C CA . ILE A 1 105 ? -11.231 5.052 6.433 1.00 90.38 105 ILE A CA 1
ATOM 770 C C . ILE A 1 105 ? -9.823 5.187 6.994 1.00 90.38 105 ILE A C 1
ATOM 772 O O . ILE A 1 105 ? -9.115 4.184 7.058 1.00 90.38 105 ILE A O 1
ATOM 776 N N . VAL A 1 106 ? -9.443 6.391 7.417 1.00 89.75 106 VAL A N 1
ATOM 777 C CA . VAL A 1 106 ? -8.116 6.707 7.941 1.00 89.75 106 VAL A CA 1
ATOM 778 C C . VAL A 1 106 ? -8.111 7.167 9.394 1.00 89.75 106 VAL A C 1
ATOM 780 O O . VAL A 1 106 ? -9.080 7.742 9.873 1.00 89.75 106 VAL A O 1
ATOM 783 N N . SER A 1 107 ? -6.998 6.947 10.097 1.00 89.19 107 SER A N 1
ATOM 784 C CA . SER A 1 107 ? -6.665 7.720 11.306 1.00 89.19 107 SER A CA 1
ATOM 785 C C . SER A 1 107 ? -5.691 8.829 10.899 1.00 89.19 107 SER A C 1
ATOM 787 O O . SER A 1 107 ? -4.547 8.499 10.564 1.00 89.19 107 SER A O 1
ATOM 789 N N . PRO A 1 108 ? -6.112 10.112 10.884 1.00 89.88 108 PRO A N 1
ATOM 790 C CA . PRO A 1 108 ? -5.289 11.218 10.397 1.00 89.88 108 PRO A CA 1
ATOM 791 C C . PRO A 1 108 ? -3.907 11.273 11.049 1.00 89.88 108 PRO A C 1
ATOM 793 O O . PRO A 1 108 ? -2.906 11.391 10.352 1.00 89.88 108 PRO A O 1
ATOM 796 N N . GLU A 1 109 ? -3.829 11.111 12.370 1.00 88.62 109 GLU A N 1
ATOM 797 C CA . GLU A 1 109 ? -2.574 11.155 13.125 1.00 88.62 109 GLU A CA 1
ATOM 798 C C . GLU A 1 109 ? -1.621 10.044 12.678 1.00 88.62 109 GLU A C 1
ATOM 800 O O . GLU A 1 109 ? -0.441 10.288 12.428 1.00 88.62 109 GLU A O 1
ATOM 805 N N . ARG A 1 110 ? -2.140 8.819 12.530 1.00 88.75 110 ARG A N 1
ATOM 806 C CA . ARG A 1 110 ? -1.339 7.656 12.125 1.00 88.75 110 ARG A CA 1
ATOM 807 C C . ARG A 1 110 ? -0.888 7.747 10.676 1.00 88.75 110 ARG A C 1
ATOM 809 O O . ARG A 1 110 ? 0.224 7.324 10.369 1.00 88.75 110 ARG A O 1
ATOM 816 N N . VAL A 1 111 ? -1.738 8.266 9.791 1.00 92.12 111 VAL A N 1
ATOM 817 C CA . VAL A 1 111 ? -1.369 8.476 8.389 1.00 92.12 111 VAL A CA 1
ATOM 818 C C . VAL A 1 111 ? -0.293 9.549 8.289 1.00 92.12 111 VAL A C 1
ATOM 820 O O . VAL A 1 111 ? 0.716 9.286 7.646 1.00 92.12 111 VAL A O 1
ATOM 823 N N . CYS A 1 112 ? -0.431 10.689 8.975 1.00 93.50 112 CYS A N 1
ATOM 824 C CA . CYS A 1 112 ? 0.609 11.723 8.994 1.00 93.50 112 CYS A CA 1
ATOM 825 C C . CYS A 1 112 ? 1.954 11.163 9.466 1.00 93.50 112 CYS A C 1
ATOM 827 O O . CYS A 1 112 ? 2.937 11.271 8.741 1.00 93.50 112 CYS A O 1
ATOM 829 N N . GLN A 1 113 ? 1.980 10.464 10.606 1.00 91.81 113 GLN A N 1
ATOM 830 C CA . GLN A 1 113 ? 3.197 9.815 11.106 1.00 91.81 113 GLN A CA 1
ATOM 831 C C . GLN A 1 113 ? 3.782 8.830 10.088 1.00 91.81 113 GLN A C 1
ATOM 833 O O . GLN A 1 113 ? 4.988 8.804 9.865 1.00 91.81 113 GLN A O 1
ATOM 838 N N . SER A 1 114 ? 2.938 8.019 9.442 1.00 91.75 114 SER A N 1
ATOM 839 C CA . SER A 1 114 ? 3.398 7.066 8.430 1.00 91.75 114 SER A CA 1
ATOM 840 C C . SER A 1 114 ? 3.986 7.769 7.206 1.00 91.75 114 SER A C 1
ATOM 842 O O . SER A 1 114 ? 5.009 7.324 6.698 1.00 91.75 114 SER A O 1
ATOM 844 N N . LEU A 1 115 ? 3.365 8.849 6.728 1.00 94.00 115 LEU A N 1
ATOM 845 C CA . LEU A 1 115 ? 3.854 9.618 5.584 1.00 94.00 115 LEU A CA 1
ATOM 846 C C . LEU A 1 115 ? 5.164 10.344 5.911 1.00 94.00 115 LEU A C 1
ATOM 848 O O . LEU A 1 115 ? 6.076 10.353 5.091 1.00 94.00 115 LEU A O 1
ATOM 852 N N . GLU A 1 116 ? 5.300 10.876 7.125 1.00 93.25 116 GLU A N 1
ATOM 853 C CA . GLU A 1 116 ? 6.553 11.453 7.620 1.00 93.25 116 GLU A CA 1
ATOM 854 C C . GLU A 1 116 ? 7.682 10.413 7.627 1.00 93.25 116 GLU A C 1
ATOM 856 O O . GLU A 1 116 ? 8.773 10.692 7.139 1.00 93.25 116 GLU A O 1
ATOM 861 N N . GLN A 1 117 ? 7.425 9.181 8.083 1.00 90.44 117 GLN A N 1
ATOM 862 C CA . GLN A 1 117 ? 8.421 8.103 8.008 1.00 90.44 117 GLN A CA 1
ATOM 863 C C . GLN A 1 117 ? 8.780 7.731 6.564 1.00 90.44 117 GLN A C 1
ATOM 865 O O . GLN A 1 117 ? 9.935 7.420 6.268 1.00 90.44 117 GLN A O 1
ATOM 870 N N . VAL A 1 118 ? 7.820 7.764 5.640 1.00 91.06 118 VAL A N 1
ATOM 871 C CA . VAL A 1 118 ? 8.095 7.517 4.217 1.00 91.06 118 VAL A CA 1
ATOM 872 C C . VAL A 1 118 ? 8.992 8.615 3.646 1.00 91.06 118 VAL A C 1
ATOM 874 O O . VAL A 1 118 ? 9.954 8.301 2.948 1.00 91.06 118 VAL A O 1
ATOM 877 N N . LEU A 1 119 ? 8.747 9.880 4.001 1.00 90.94 119 LEU A N 1
ATOM 878 C CA . LEU A 1 119 ? 9.594 11.018 3.624 1.00 90.94 119 LEU A CA 1
ATOM 879 C C . LEU A 1 119 ? 11.033 10.894 4.154 1.00 90.94 119 LEU A C 1
ATOM 881 O O . LEU A 1 119 ? 11.953 11.395 3.510 1.00 90.94 119 LEU A O 1
ATOM 885 N N . LEU A 1 120 ? 11.235 10.191 5.274 1.00 88.81 120 LEU A N 1
ATOM 886 C CA . LEU A 1 120 ? 12.553 9.854 5.828 1.00 88.81 120 LEU A CA 1
ATOM 887 C C . LEU A 1 120 ? 13.227 8.642 5.151 1.00 88.81 120 LEU A C 1
ATOM 889 O O . LEU A 1 120 ? 14.345 8.290 5.519 1.00 88.81 120 LEU A O 1
ATOM 893 N N . GLY A 1 121 ? 12.583 8.003 4.168 1.00 85.31 121 GLY A N 1
ATOM 894 C CA . GLY A 1 121 ? 13.169 6.909 3.386 1.00 85.31 121 GLY A CA 1
ATOM 895 C C . GLY A 1 121 ? 13.024 5.515 4.004 1.00 85.31 121 GLY A C 1
ATOM 896 O O . GLY A 1 121 ? 13.811 4.628 3.693 1.00 85.31 121 GLY A O 1
ATOM 897 N N . THR A 1 122 ? 12.028 5.296 4.869 1.00 84.62 122 THR A N 1
ATOM 898 C CA . THR A 1 122 ? 11.804 3.986 5.523 1.00 84.62 122 THR A CA 1
ATOM 899 C C . THR A 1 122 ? 11.252 2.884 4.608 1.00 84.62 122 THR A C 1
ATOM 901 O O . THR A 1 122 ? 11.215 1.722 5.010 1.00 84.62 122 THR A O 1
ATOM 904 N N . ILE A 1 123 ? 10.826 3.220 3.387 1.00 90.12 123 ILE A N 1
ATOM 905 C CA . ILE A 1 123 ? 10.301 2.265 2.400 1.00 90.12 123 ILE A CA 1
ATOM 906 C C . ILE A 1 123 ? 11.037 2.389 1.064 1.00 90.12 123 ILE A C 1
ATOM 908 O O . ILE A 1 123 ? 11.656 3.414 0.776 1.00 90.12 123 ILE A O 1
ATOM 912 N N . ALA A 1 124 ? 10.922 1.358 0.227 1.00 92.88 124 ALA A N 1
ATOM 913 C CA . ALA A 1 124 ? 11.429 1.370 -1.143 1.00 92.88 124 ALA A CA 1
ATOM 914 C C . ALA A 1 124 ? 10.290 1.462 -2.156 1.00 92.88 124 ALA A C 1
ATOM 916 O O . ALA A 1 124 ? 9.165 1.054 -1.881 1.00 92.88 124 ALA A O 1
ATOM 917 N N . PHE A 1 125 ? 10.607 1.940 -3.355 1.00 95.44 125 PHE A N 1
ATOM 918 C CA . PHE A 1 125 ? 9.683 1.980 -4.480 1.00 95.44 125 PHE A CA 1
ATOM 919 C C . PHE A 1 125 ? 10.207 1.107 -5.611 1.00 95.44 125 PHE A C 1
ATOM 921 O O . PHE A 1 125 ? 11.416 0.922 -5.764 1.00 95.44 125 PHE A O 1
ATOM 928 N N . VAL A 1 126 ? 9.294 0.574 -6.416 1.00 95.94 126 VAL A N 1
ATOM 929 C CA . VAL A 1 126 ? 9.641 -0.123 -7.657 1.00 95.94 126 VAL A CA 1
ATOM 930 C C . VAL A 1 126 ? 8.979 0.609 -8.811 1.00 95.94 126 VAL A C 1
ATOM 932 O O . VAL A 1 126 ? 7.753 0.673 -8.885 1.00 95.94 126 VAL A O 1
ATOM 935 N N . ASP A 1 127 ? 9.796 1.159 -9.704 1.00 94.75 127 ASP A N 1
ATOM 936 C CA . ASP A 1 127 ? 9.343 1.715 -10.972 1.00 94.75 127 ASP A CA 1
ATOM 937 C C . ASP A 1 127 ? 8.974 0.574 -11.923 1.00 94.75 127 ASP A C 1
ATOM 939 O O . ASP A 1 127 ? 9.793 -0.300 -12.230 1.00 94.75 127 ASP A O 1
ATOM 943 N N . VAL A 1 128 ? 7.714 0.586 -12.349 1.00 94.38 128 VAL A N 1
ATOM 944 C CA . VAL A 1 128 ? 7.108 -0.386 -13.261 1.00 94.38 128 VAL A CA 1
ATOM 945 C C . VAL A 1 128 ? 6.593 0.272 -14.544 1.00 94.38 128 VAL A C 1
ATOM 947 O O . VAL A 1 128 ? 5.784 -0.317 -15.262 1.00 94.38 128 VAL A O 1
ATOM 950 N N . SER A 1 129 ? 7.043 1.498 -14.837 1.00 92.06 129 SER A N 1
ATOM 951 C CA . SER A 1 129 ? 6.669 2.236 -16.048 1.00 92.06 129 SER A CA 1
ATOM 952 C C . SER A 1 129 ? 6.910 1.411 -17.312 1.00 92.06 129 SER A C 1
ATOM 954 O O . SER A 1 129 ? 7.919 0.717 -17.430 1.00 92.06 129 SER A O 1
ATOM 956 N N . SER A 1 130 ? 6.030 1.545 -18.304 1.00 90.25 130 SER A N 1
ATOM 957 C CA . SER A 1 130 ? 6.164 0.895 -19.616 1.00 90.25 130 SER A CA 1
ATOM 958 C C . SER A 1 130 ? 7.452 1.255 -20.363 1.00 90.25 130 SER A C 1
ATOM 960 O O . SER A 1 130 ? 7.922 0.467 -21.178 1.00 90.25 130 SER A O 1
ATOM 962 N N . SER A 1 131 ? 8.047 2.422 -20.091 1.00 88.38 131 SER A N 1
ATOM 963 C CA . SER A 1 131 ? 9.345 2.811 -20.656 1.00 88.38 131 SER A CA 1
ATOM 964 C C . SER A 1 131 ? 10.527 2.018 -20.097 1.00 88.38 131 SER A C 1
ATOM 966 O O . SER A 1 131 ? 11.6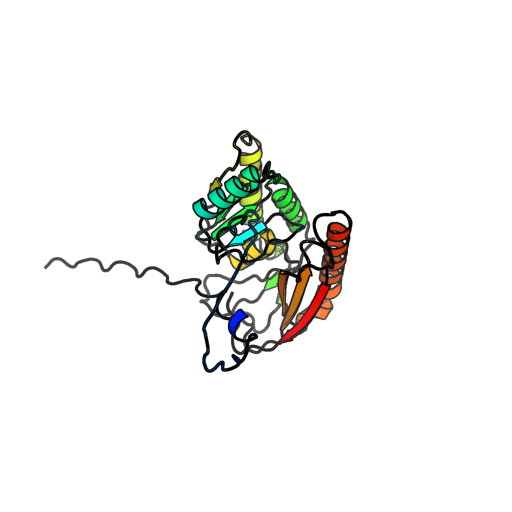12 2.083 -20.673 1.00 88.38 131 SER A O 1
ATOM 968 N N . GLN A 1 132 ? 10.356 1.311 -18.977 1.00 88.12 132 GLN A N 1
ATOM 969 C CA . GLN A 1 132 ? 11.411 0.489 -18.394 1.00 88.12 132 GLN A CA 1
ATOM 970 C C . GLN A 1 132 ? 11.458 -0.886 -19.079 1.00 88.12 132 GLN A C 1
ATOM 972 O O . GLN A 1 132 ? 10.415 -1.514 -19.262 1.00 88.12 132 GLN A O 1
ATOM 977 N N . PRO A 1 133 ? 12.652 -1.416 -19.402 1.00 89.25 133 PRO A N 1
ATOM 978 C CA . PRO A 1 133 ? 12.781 -2.767 -19.950 1.00 89.25 133 PRO A CA 1
ATOM 979 C C . PRO A 1 133 ? 12.469 -3.856 -18.911 1.00 89.25 133 PRO A C 1
ATOM 981 O O . PRO A 1 133 ? 12.087 -4.966 -19.271 1.00 89.25 133 PRO A O 1
ATOM 984 N N . HIS A 1 134 ? 12.657 -3.553 -17.627 1.00 92.56 134 HIS A N 1
ATOM 985 C CA . HIS A 1 134 ? 12.359 -4.426 -16.497 1.00 92.56 134 HIS A CA 1
ATOM 986 C C . HIS A 1 134 ? 12.042 -3.576 -15.259 1.00 92.56 134 HIS A C 1
ATOM 988 O O . HIS A 1 134 ? 12.492 -2.430 -15.188 1.00 92.56 134 HIS A O 1
ATOM 994 N N . PRO A 1 135 ? 11.336 -4.118 -14.251 1.00 95.12 135 PRO A N 1
ATOM 995 C CA . PRO A 1 135 ? 11.114 -3.402 -13.001 1.00 95.12 135 PRO A CA 1
ATOM 996 C C . PRO A 1 135 ? 12.433 -3.001 -12.341 1.00 95.12 135 PRO A C 1
ATOM 998 O O . PRO A 1 135 ? 13.404 -3.768 -12.350 1.00 95.12 135 PRO A O 1
ATOM 1001 N N . SER A 1 136 ? 12.470 -1.810 -11.754 1.00 95.12 136 SER A N 1
ATOM 1002 C CA . SER A 1 136 ? 13.675 -1.274 -11.118 1.00 95.12 136 SER A CA 1
ATOM 1003 C C . SER A 1 136 ? 13.356 -0.614 -9.788 1.00 95.12 136 SER A C 1
ATOM 1005 O O . SER A 1 136 ? 12.370 0.107 -9.674 1.00 95.12 136 SER A O 1
ATOM 1007 N N . ILE A 1 137 ? 14.206 -0.830 -8.786 1.00 95.19 137 ILE A N 1
ATOM 1008 C CA . ILE A 1 137 ? 14.075 -0.146 -7.498 1.00 95.19 137 ILE A CA 1
ATOM 1009 C C . ILE A 1 137 ? 14.454 1.323 -7.688 1.00 95.19 137 ILE A C 1
ATOM 1011 O O . ILE A 1 137 ? 15.502 1.623 -8.259 1.00 95.19 137 ILE A O 1
ATOM 1015 N N . CYS A 1 138 ? 13.617 2.221 -7.183 1.00 92.19 138 CYS A N 1
ATOM 1016 C CA . CYS A 1 138 ? 13.852 3.657 -7.198 1.00 92.19 138 CYS A CA 1
ATOM 1017 C C . CYS A 1 138 ? 13.750 4.241 -5.784 1.00 92.19 138 CYS A C 1
ATOM 1019 O O . CYS A 1 138 ? 13.073 3.702 -4.902 1.00 92.19 138 CYS A O 1
ATOM 1021 N N . SER A 1 139 ? 14.477 5.335 -5.553 1.00 86.00 139 SER A N 1
ATOM 1022 C CA . SER A 1 139 ? 14.442 6.055 -4.280 1.00 86.00 139 SER A CA 1
ATOM 1023 C C . SER A 1 139 ? 13.401 7.167 -4.317 1.00 86.00 139 SER A C 1
ATOM 1025 O O . SER A 1 139 ? 13.053 7.690 -5.376 1.00 86.00 139 SER A O 1
ATOM 1027 N N . LEU A 1 140 ? 12.938 7.589 -3.141 1.00 87.38 140 LEU A N 1
ATOM 1028 C CA . LEU A 1 140 ? 11.999 8.704 -3.044 1.00 87.38 140 LEU A CA 1
ATOM 1029 C C . LEU A 1 140 ? 12.583 10.018 -3.598 1.00 87.38 140 LEU A C 1
ATOM 1031 O O . LEU A 1 140 ? 11.842 10.871 -4.078 1.00 87.38 140 LEU A O 1
ATOM 1035 N N . ASP A 1 141 ? 13.908 10.186 -3.581 1.00 85.00 141 ASP A N 1
ATOM 1036 C CA . ASP A 1 141 ? 14.584 11.354 -4.165 1.00 85.00 141 ASP A CA 1
ATOM 1037 C C . ASP A 1 141 ? 14.404 11.459 -5.683 1.00 85.00 141 ASP A C 1
ATOM 1039 O O . ASP A 1 141 ? 14.476 12.555 -6.238 1.00 85.00 141 ASP A O 1
ATOM 1043 N N . GLN A 1 142 ? 14.122 10.343 -6.353 1.00 84.19 142 GLN A N 1
ATOM 1044 C CA . GLN A 1 142 ? 13.809 10.308 -7.781 1.00 84.19 142 GLN A CA 1
ATOM 1045 C C . GLN A 1 142 ? 12.331 10.638 -8.058 1.00 84.19 142 GLN A C 1
ATOM 1047 O O . GLN A 1 142 ? 11.957 10.844 -9.209 1.00 84.19 142 GLN A O 1
ATOM 1052 N N . LEU A 1 143 ? 11.492 10.724 -7.017 1.00 86.25 143 LEU A N 1
ATOM 1053 C CA . LEU A 1 143 ? 10.040 10.903 -7.091 1.00 86.25 143 LEU A CA 1
ATOM 1054 C C . LEU A 1 143 ? 9.619 12.235 -6.442 1.00 86.25 143 LEU A C 1
ATOM 1056 O O . LEU A 1 143 ? 8.878 12.264 -5.460 1.00 86.25 143 LEU A O 1
ATOM 1060 N N . GLN A 1 144 ? 10.108 13.360 -6.969 1.00 80.62 144 GLN A N 1
ATOM 1061 C CA . GLN A 1 144 ? 9.865 14.687 -6.373 1.00 80.62 144 GLN A CA 1
ATOM 1062 C C . GLN A 1 144 ? 8.376 15.056 -6.313 1.00 80.62 144 GLN A C 1
ATOM 1064 O O . GLN A 1 144 ? 7.907 15.536 -5.280 1.00 80.62 144 GLN A O 1
ATOM 1069 N N . ASP A 1 145 ? 7.613 14.740 -7.361 1.00 86.69 145 ASP A N 1
ATOM 1070 C CA . ASP A 1 145 ? 6.163 14.976 -7.390 1.00 86.69 145 ASP A CA 1
ATOM 1071 C C . ASP A 1 145 ? 5.443 14.203 -6.276 1.00 86.69 145 ASP A C 1
ATOM 1073 O O . ASP A 1 145 ? 4.508 14.704 -5.652 1.00 86.69 145 ASP A O 1
ATOM 1077 N N . LEU A 1 146 ? 5.935 13.003 -5.947 1.00 89.56 146 LEU A N 1
ATOM 1078 C CA . LEU A 1 146 ? 5.390 12.188 -4.867 1.00 89.56 146 LEU A CA 1
ATOM 1079 C C . LEU A 1 146 ? 5.667 12.804 -3.490 1.00 89.56 146 LEU A C 1
ATOM 1081 O O . LEU A 1 146 ? 4.810 12.732 -2.611 1.00 89.56 146 LEU A O 1
ATOM 1085 N N . LYS A 1 147 ? 6.829 13.442 -3.287 1.00 90.19 147 LYS A N 1
ATOM 1086 C CA . LYS A 1 147 ? 7.122 14.169 -2.039 1.00 90.19 147 LYS A CA 1
ATOM 1087 C C . LYS A 1 147 ? 6.159 15.336 -1.837 1.00 90.19 147 LYS A C 1
ATOM 1089 O O . LYS A 1 147 ? 5.623 15.491 -0.740 1.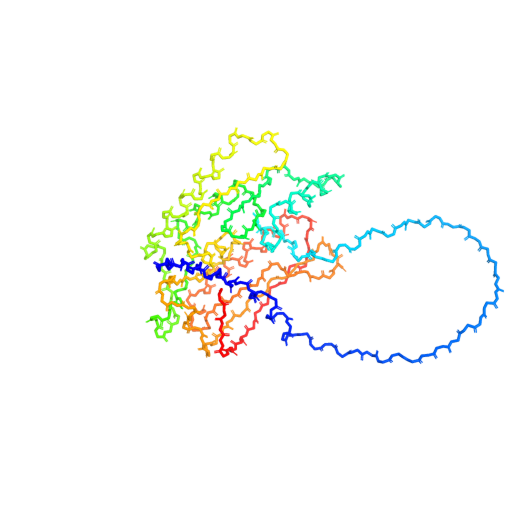00 90.19 147 LYS A O 1
ATOM 1094 N N . ALA A 1 148 ? 5.924 16.124 -2.888 1.00 89.75 148 ALA A N 1
ATOM 1095 C CA . ALA A 1 148 ? 4.979 17.238 -2.850 1.00 89.75 148 ALA A CA 1
ATOM 1096 C C . ALA A 1 148 ? 3.555 16.751 -2.542 1.00 89.75 148 ALA A C 1
ATOM 1098 O O . ALA A 1 148 ? 2.894 17.293 -1.659 1.00 89.75 148 ALA A O 1
ATOM 1099 N N . LEU A 1 149 ? 3.134 15.663 -3.191 1.00 91.38 149 LEU A N 1
ATOM 1100 C CA . LEU A 1 149 ? 1.844 15.019 -2.956 1.00 91.38 149 LEU A CA 1
ATOM 1101 C C . LEU A 1 149 ? 1.701 14.539 -1.504 1.00 91.38 149 LEU A C 1
ATOM 1103 O O . LEU A 1 149 ? 0.691 14.804 -0.855 1.00 91.38 149 LEU A O 1
ATOM 1107 N N . MET A 1 150 ? 2.711 13.867 -0.948 1.00 92.44 150 MET A N 1
ATOM 1108 C CA . MET A 1 150 ? 2.669 13.433 0.453 1.00 92.44 150 MET A CA 1
ATOM 1109 C C . MET A 1 150 ? 2.568 14.618 1.419 1.00 92.44 150 MET A C 1
ATOM 1111 O O . MET A 1 150 ? 1.804 14.550 2.380 1.00 92.44 150 MET A O 1
ATOM 1115 N N . ALA A 1 151 ? 3.280 15.717 1.151 1.00 92.12 151 ALA A N 1
ATOM 1116 C CA . ALA A 1 151 ? 3.176 16.941 1.942 1.00 92.12 151 ALA A CA 1
ATOM 1117 C C . ALA A 1 151 ? 1.777 17.581 1.852 1.00 92.12 151 ALA A C 1
ATOM 1119 O O . ALA A 1 151 ? 1.264 18.070 2.862 1.00 92.12 151 ALA A O 1
ATOM 1120 N N . GLU A 1 152 ? 1.134 17.535 0.681 1.00 93.19 152 GLU A N 1
ATOM 1121 C CA . GLU A 1 152 ? -0.253 17.973 0.497 1.00 93.19 152 GLU A CA 1
ATOM 1122 C C . GLU A 1 152 ? -1.218 17.140 1.353 1.00 93.19 152 GLU A C 1
ATOM 1124 O O . GLU A 1 152 ? -2.016 17.707 2.103 1.00 93.19 152 GLU A O 1
ATOM 1129 N N . ILE A 1 153 ? -1.095 15.805 1.327 1.00 93.44 153 ILE A N 1
ATOM 1130 C CA . ILE A 1 153 ? -1.920 14.911 2.157 1.00 93.44 153 ILE A CA 1
ATOM 1131 C C . ILE A 1 153 ? -1.708 15.200 3.648 1.00 93.44 153 ILE A C 1
ATOM 1133 O O . ILE A 1 153 ? -2.685 15.324 4.387 1.00 93.44 153 ILE A O 1
ATOM 1137 N N . ILE A 1 154 ? -0.455 15.326 4.101 1.00 94.19 154 ILE A N 1
ATOM 1138 C CA . ILE A 1 154 ? -0.133 15.635 5.505 1.00 94.19 154 ILE A CA 1
ATOM 1139 C C . ILE A 1 154 ? -0.783 16.957 5.918 1.00 94.19 154 ILE A C 1
ATOM 1141 O O . ILE A 1 154 ? -1.474 17.009 6.934 1.00 94.19 154 ILE A O 1
ATOM 1145 N N . THR A 1 155 ? -0.604 18.010 5.117 1.00 93.50 155 THR A N 1
ATOM 1146 C CA . THR A 1 155 ? -1.145 19.347 5.405 1.00 93.50 155 THR A CA 1
ATOM 1147 C C . THR A 1 155 ? -2.667 19.314 5.510 1.00 93.50 155 THR A C 1
ATOM 1149 O O . THR A 1 155 ? -3.244 19.880 6.440 1.00 93.50 155 THR A O 1
ATOM 1152 N N . HIS A 1 156 ? -3.321 18.609 4.586 1.00 92.62 156 HIS A N 1
ATOM 1153 C CA . HIS A 1 156 ? -4.767 18.426 4.590 1.00 92.62 156 HIS A CA 1
ATOM 1154 C C . HIS A 1 156 ? -5.246 17.713 5.859 1.00 92.62 156 HIS A C 1
ATOM 1156 O O . HIS A 1 156 ? -6.120 18.218 6.562 1.00 92.62 156 HIS A O 1
ATOM 1162 N N . LEU A 1 157 ? -4.629 16.582 6.211 1.00 90.75 157 LEU A N 1
ATOM 1163 C CA . LEU A 1 157 ? -4.996 15.797 7.393 1.00 90.75 157 LEU A CA 1
ATOM 1164 C C . LEU A 1 157 ? -4.720 16.534 8.712 1.00 90.75 157 LEU A C 1
ATOM 1166 O O . LEU A 1 157 ? -5.531 16.458 9.634 1.00 90.75 157 LEU A O 1
ATOM 1170 N N . GLN A 1 158 ? -3.620 17.281 8.809 1.00 89.94 158 GLN A N 1
ATOM 1171 C CA . GLN A 1 158 ? -3.313 18.124 9.971 1.00 89.94 158 GLN A CA 1
ATOM 1172 C C . GLN A 1 158 ? -4.298 19.292 10.113 1.00 89.94 158 GLN A C 1
ATOM 1174 O O . GLN A 1 158 ? -4.627 19.687 11.233 1.00 89.94 158 GLN A O 1
ATOM 1179 N N . GLY A 1 159 ? -4.798 19.833 8.997 1.00 85.62 159 GLY A N 1
ATOM 1180 C CA . GLY A 1 159 ? -5.863 20.836 9.000 1.00 85.62 159 GLY A CA 1
ATOM 1181 C C . GLY A 1 159 ? -7.139 20.319 9.667 1.00 85.62 159 GLY A C 1
ATOM 1182 O O . GLY A 1 159 ? -7.734 21.025 10.476 1.00 85.62 159 GLY A O 1
ATOM 1183 N N . LEU A 1 160 ? -7.497 19.059 9.406 1.00 81.88 160 LEU A N 1
ATOM 1184 C CA . LEU A 1 160 ? -8.701 18.421 9.950 1.00 81.88 160 LEU A CA 1
ATOM 1185 C C . LEU A 1 160 ? -8.618 18.137 11.452 1.00 81.88 160 LEU A C 1
ATOM 1187 O O . LEU A 1 160 ? -9.646 18.143 12.126 1.00 81.88 160 LEU A O 1
ATOM 1191 N N . GLN A 1 161 ? -7.416 17.910 11.992 1.00 68.38 161 GLN A N 1
ATOM 1192 C CA . GLN A 1 161 ? -7.226 17.607 13.418 1.00 68.38 161 GLN A CA 1
ATOM 1193 C C . GLN A 1 161 ? -7.704 18.735 14.346 1.00 68.38 161 GLN A C 1
ATOM 1195 O O . GLN A 1 161 ? -8.006 18.489 15.512 1.00 68.38 161 GLN A O 1
ATOM 1200 N N . LYS A 1 162 ? -7.826 19.963 13.830 1.00 61.06 162 LYS A N 1
ATOM 1201 C CA . LYS A 1 162 ? -8.293 21.133 14.586 1.00 61.06 162 LYS A CA 1
ATOM 1202 C C . LYS A 1 162 ? -9.816 21.156 14.804 1.00 61.06 162 LYS A C 1
ATOM 1204 O O . LYS A 1 162 ? -10.263 21.841 15.718 1.00 61.06 162 LYS A O 1
ATOM 1209 N N . ASP A 1 163 ? -10.577 20.352 14.051 1.00 58.09 163 ASP A N 1
ATOM 1210 C CA . ASP A 1 163 ? -12.049 20.394 13.991 1.00 58.09 163 ASP A CA 1
ATOM 1211 C C . ASP A 1 163 ? -12.740 19.078 14.431 1.00 58.09 163 ASP A C 1
ATOM 1213 O O . ASP A 1 163 ? -13.936 18.880 14.199 1.00 58.09 163 ASP A O 1
ATOM 1217 N N . LEU A 1 164 ? -12.026 18.149 15.089 1.00 57.31 164 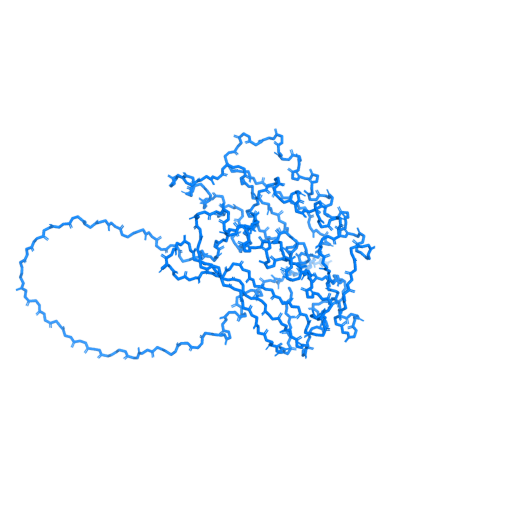LEU A N 1
ATOM 1218 C CA . LEU A 1 164 ? -12.485 16.769 15.374 1.00 57.31 164 LEU A CA 1
ATOM 1219 C C . LEU A 1 164 ? -13.587 16.619 16.453 1.00 57.31 164 LEU A C 1
ATOM 1221 O O . LEU A 1 164 ? -13.719 1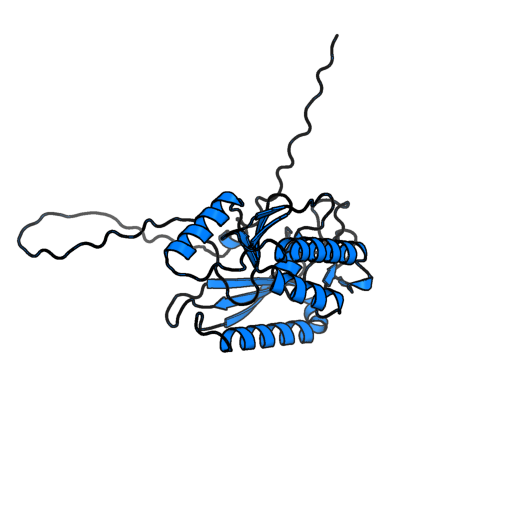5.569 17.083 1.00 57.31 164 LEU A O 1
ATOM 1225 N N . SER A 1 165 ? -14.442 17.627 16.640 1.00 56.75 165 SER A N 1
ATOM 1226 C CA . SER A 1 165 ? -15.652 17.520 17.470 1.00 56.75 165 SER A CA 1
ATOM 1227 C C . SER A 1 165 ? -16.772 16.698 16.806 1.00 56.75 165 SER A C 1
ATOM 1229 O O . SER A 1 165 ? -17.777 16.404 17.457 1.00 56.75 165 SER A O 1
ATOM 1231 N N . VAL A 1 166 ? -16.640 16.345 15.521 1.00 57.75 166 VAL A N 1
ATOM 1232 C CA . VAL A 1 166 ? -17.647 15.582 14.768 1.00 57.75 166 VAL A CA 1
ATOM 1233 C C . VAL A 1 166 ? -17.346 14.091 14.834 1.00 57.75 166 VAL A C 1
ATOM 1235 O O . VAL A 1 166 ? -16.211 13.650 14.684 1.00 57.75 166 VAL A O 1
ATOM 1238 N N . ALA A 1 167 ? -18.401 13.310 15.043 1.00 67.69 167 ALA A N 1
ATOM 1239 C CA . ALA A 1 167 ? -18.297 11.901 15.354 1.00 67.69 167 ALA A CA 1
ATOM 1240 C C . ALA A 1 167 ? -17.737 11.070 14.168 1.00 67.69 167 ALA A C 1
ATOM 1242 O O . ALA A 1 167 ? -16.903 10.201 14.382 1.00 67.69 167 ALA A O 1
ATOM 1243 N N . VAL A 1 168 ? -18.106 11.339 12.911 1.00 73.19 168 VAL A N 1
ATOM 1244 C CA . VAL A 1 168 ? -17.400 10.820 11.715 1.00 73.19 168 VAL A CA 1
ATOM 1245 C C . VAL A 1 168 ? -17.235 11.978 10.741 1.00 73.19 168 VAL A C 1
ATOM 1247 O O . VAL A 1 168 ? -18.230 12.571 10.333 1.00 73.19 168 VAL A O 1
ATOM 1250 N N . SER A 1 169 ? -16.000 12.337 10.396 1.00 84.19 169 SER A N 1
ATOM 1251 C CA . SER A 1 169 ? -15.717 13.410 9.438 1.00 84.19 169 SER A CA 1
ATOM 1252 C C . SER A 1 169 ? -15.342 12.839 8.071 1.00 84.19 169 SER A C 1
ATOM 1254 O O . SER A 1 169 ? -14.785 11.746 7.976 1.00 84.19 169 SER A O 1
ATOM 1256 N N . CYS A 1 170 ? -15.645 13.589 7.012 1.00 88.06 170 CYS A N 1
ATOM 1257 C CA . CYS A 1 170 ? -15.325 13.237 5.632 1.00 88.06 170 CYS A CA 1
ATOM 1258 C C . CYS A 1 170 ? -14.663 14.428 4.941 1.00 88.06 170 CYS A C 1
ATOM 1260 O O . CYS A 1 170 ? -15.069 15.572 5.151 1.00 88.06 170 CYS A O 1
ATOM 1262 N N . SER A 1 171 ? -13.646 14.176 4.125 1.00 90.62 171 SER A N 1
ATOM 1263 C CA . SER A 1 171 ? -12.992 15.200 3.315 1.00 90.62 171 SER A CA 1
ATOM 1264 C C . SER A 1 171 ? -12.551 14.635 1.972 1.00 90.62 171 SER A C 1
ATOM 1266 O O . SER A 1 171 ? -12.484 13.420 1.786 1.00 90.62 171 SER A O 1
ATOM 1268 N N . ARG A 1 172 ? -12.240 15.529 1.033 1.00 91.19 172 ARG A N 1
ATOM 1269 C CA . ARG A 1 172 ? -11.865 15.163 -0.328 1.00 91.19 172 ARG A CA 1
ATOM 1270 C C . ARG A 1 172 ? -10.595 15.872 -0.762 1.00 91.19 172 ARG A C 1
ATOM 1272 O O . ARG A 1 172 ? -10.502 17.092 -0.641 1.00 91.19 172 ARG A O 1
ATOM 1279 N N . LEU A 1 173 ? -9.680 15.104 -1.341 1.00 90.69 173 LEU A N 1
ATOM 1280 C CA . LEU A 1 173 ? -8.497 15.598 -2.033 1.00 90.69 173 LEU A CA 1
ATOM 1281 C C . LEU A 1 173 ? -8.716 15.582 -3.544 1.00 90.69 173 LEU A C 1
ATOM 1283 O O . LEU A 1 173 ? -9.377 14.696 -4.096 1.00 90.69 173 LEU A O 1
ATOM 1287 N N . ARG A 1 174 ? -8.158 16.584 -4.225 1.00 86.00 174 ARG A N 1
ATOM 1288 C CA . ARG A 1 174 ? -8.128 16.614 -5.688 1.00 86.00 174 ARG A CA 1
ATOM 1289 C C . ARG A 1 174 ? -6.957 15.760 -6.153 1.00 86.00 174 ARG A C 1
ATOM 1291 O O . ARG A 1 174 ? -5.843 15.967 -5.704 1.00 86.00 174 ARG A O 1
ATOM 1298 N N . SER A 1 175 ? -7.223 14.815 -7.047 1.00 80.81 175 SER A N 1
ATOM 1299 C CA . SER A 1 175 ? -6.237 13.824 -7.489 1.00 80.81 175 SER A CA 1
ATOM 1300 C C . SER A 1 175 ? -5.998 13.824 -8.997 1.00 80.81 175 SER A C 1
ATOM 1302 O O . SER A 1 175 ? -5.557 12.816 -9.553 1.00 80.81 175 SER A O 1
ATOM 1304 N N . SER A 1 176 ? -6.319 14.930 -9.678 1.00 72.88 176 SER A N 1
ATOM 1305 C CA . SER A 1 176 ? -5.918 15.099 -11.075 1.00 72.88 176 SER A CA 1
ATOM 1306 C C . SER A 1 176 ? -4.400 14.948 -11.145 1.00 72.88 176 SER A C 1
ATOM 1308 O O . SER A 1 176 ? -3.689 15.639 -10.422 1.00 72.88 176 SER A O 1
ATOM 1310 N N . ASP A 1 177 ? -3.937 14.011 -11.968 1.00 81.06 177 ASP A N 1
ATOM 1311 C CA . ASP A 1 177 ? -2.517 13.729 -12.221 1.00 81.06 177 ASP A CA 1
ATOM 1312 C C . ASP A 1 177 ? -1.775 12.957 -11.113 1.00 81.06 177 ASP A C 1
ATOM 1314 O O . ASP A 1 177 ? -0.548 12.876 -11.115 1.00 81.06 177 ASP A O 1
ATOM 1318 N N . TRP A 1 178 ? -2.494 12.330 -10.175 1.00 88.19 178 TRP A N 1
ATOM 1319 C CA . TRP A 1 178 ? -1.877 11.482 -9.150 1.00 88.19 178 TRP A CA 1
ATOM 1320 C C . TRP A 1 178 ? -1.737 10.037 -9.615 1.00 88.19 178 TRP A C 1
ATOM 1322 O O . TRP A 1 178 ? -2.688 9.436 -10.121 1.00 88.19 178 TRP A O 1
ATOM 1332 N N . ASN A 1 179 ? -0.578 9.424 -9.351 1.00 89.38 179 ASN A N 1
ATOM 1333 C CA . ASN A 1 179 ? -0.460 7.974 -9.436 1.00 89.38 179 ASN A CA 1
ATOM 1334 C C . ASN A 1 179 ? -1.163 7.346 -8.229 1.00 89.38 179 ASN A C 1
ATOM 1336 O O . ASN A 1 179 ? -0.555 7.087 -7.188 1.00 89.38 179 ASN A O 1
ATOM 1340 N N . LEU A 1 180 ? -2.471 7.127 -8.373 1.00 88.38 180 LEU A N 1
ATOM 1341 C CA . LEU A 1 180 ? -3.311 6.597 -7.306 1.00 88.38 180 LEU A CA 1
ATOM 1342 C C . LEU A 1 180 ? -2.811 5.245 -6.795 1.00 88.38 180 LEU A C 1
ATOM 1344 O O . LEU A 1 180 ? -2.884 5.007 -5.596 1.00 88.38 180 LEU A O 1
ATOM 1348 N N . CYS A 1 181 ? -2.242 4.392 -7.649 1.00 88.69 181 CYS A N 1
ATOM 1349 C CA . CYS A 1 181 ? -1.676 3.115 -7.211 1.00 88.69 181 CYS A CA 1
ATOM 1350 C C . CYS A 1 181 ? -0.530 3.316 -6.218 1.00 88.69 181 CYS A C 1
ATOM 1352 O O . CYS A 1 181 ? -0.526 2.693 -5.154 1.00 88.69 181 CYS A O 1
ATOM 1354 N N . THR A 1 182 ? 0.400 4.224 -6.526 1.00 92.38 182 THR A N 1
ATOM 1355 C CA . THR A 1 182 ? 1.497 4.581 -5.618 1.00 92.38 182 THR A CA 1
ATOM 1356 C C . THR A 1 182 ? 0.952 5.149 -4.313 1.00 92.38 182 THR A C 1
ATOM 1358 O O . THR A 1 182 ? 1.328 4.700 -3.231 1.00 92.38 182 THR A O 1
ATOM 1361 N N . VAL A 1 183 ? 0.023 6.107 -4.406 1.00 92.25 183 VAL A N 1
ATOM 1362 C CA . VAL A 1 183 ? -0.560 6.790 -3.243 1.00 92.25 183 VAL A CA 1
ATOM 1363 C C . VAL A 1 183 ? -1.298 5.806 -2.339 1.00 92.25 183 VAL A C 1
ATOM 1365 O O . VAL A 1 183 ? -1.045 5.779 -1.137 1.00 92.25 183 VAL A O 1
ATOM 1368 N N . PHE A 1 184 ? -2.157 4.945 -2.889 1.00 90.88 184 PHE A N 1
ATOM 1369 C CA . PHE A 1 184 ? -2.849 3.920 -2.108 1.00 90.88 184 PHE A CA 1
ATOM 1370 C C . PHE A 1 184 ? -1.877 2.901 -1.521 1.00 90.88 184 PHE A C 1
ATOM 1372 O O . PHE A 1 184 ? -2.041 2.538 -0.361 1.00 90.88 184 PHE A O 1
ATOM 1379 N N . GLY A 1 185 ? -0.841 2.483 -2.255 1.00 92.31 185 GLY A N 1
ATOM 1380 C CA . GLY A 1 185 ? 0.196 1.600 -1.718 1.00 92.31 185 GLY A CA 1
ATOM 1381 C C . GLY A 1 185 ? 0.858 2.182 -0.466 1.00 92.31 185 GLY A C 1
ATOM 1382 O O . GLY A 1 185 ? 0.991 1.489 0.544 1.00 92.31 185 GLY A O 1
ATOM 1383 N N . ILE A 1 186 ? 1.187 3.476 -0.492 1.00 92.69 186 ILE A N 1
ATOM 1384 C CA . ILE A 1 186 ? 1.745 4.194 0.661 1.00 92.69 186 ILE A CA 1
ATOM 1385 C C . ILE A 1 186 ? 0.722 4.292 1.799 1.00 92.69 186 ILE A C 1
ATOM 1387 O O . ILE A 1 186 ? 1.033 3.932 2.933 1.00 92.69 186 ILE A O 1
ATOM 1391 N N . LEU A 1 187 ? -0.502 4.748 1.511 1.00 92.62 187 LEU A N 1
ATOM 1392 C CA . LEU A 1 187 ? -1.541 4.962 2.525 1.00 92.62 187 LEU A CA 1
ATOM 1393 C C . LEU A 1 187 ? -1.990 3.656 3.192 1.00 92.62 187 LEU A C 1
ATOM 1395 O O . LEU A 1 187 ? -2.292 3.646 4.384 1.00 92.62 187 LEU A O 1
ATOM 1399 N N . LEU A 1 188 ? -2.004 2.542 2.459 1.00 89.56 188 LEU A N 1
ATOM 1400 C CA . LEU A 1 188 ? -2.262 1.204 3.002 1.00 89.56 188 LEU A CA 1
ATOM 1401 C C . LEU A 1 188 ? -1.067 0.667 3.808 1.00 89.56 188 LEU A C 1
ATOM 1403 O O . LEU A 1 188 ? -1.208 -0.288 4.575 1.00 89.56 188 LEU A O 1
ATOM 1407 N N . GLY A 1 189 ? 0.105 1.293 3.685 1.00 90.81 189 GLY A N 1
ATOM 1408 C CA . GLY A 1 189 ? 1.315 0.925 4.407 1.00 90.81 189 GLY A CA 1
ATOM 1409 C C . GLY A 1 189 ? 2.037 -0.276 3.808 1.00 90.81 189 GLY A C 1
ATOM 1410 O O . GLY A 1 189 ? 2.615 -1.065 4.564 1.00 90.81 189 GLY A O 1
ATOM 1411 N N . TYR A 1 190 ? 1.978 -0.441 2.484 1.00 91.88 190 TYR A N 1
ATOM 1412 C CA . TYR A 1 190 ? 2.763 -1.453 1.785 1.00 91.88 190 TYR A CA 1
ATOM 1413 C C . TYR A 1 190 ? 4.256 -1.123 1.887 1.00 91.88 190 TYR A C 1
ATOM 1415 O O . TYR A 1 190 ? 4.636 0.039 1.742 1.00 91.88 190 TYR A O 1
ATOM 1423 N N . PRO A 1 191 ? 5.114 -2.132 2.123 1.00 92.06 191 PRO A N 1
ATOM 1424 C CA . PRO A 1 191 ? 6.547 -1.905 2.301 1.00 92.06 191 PRO A CA 1
ATOM 1425 C C . PRO A 1 191 ? 7.255 -1.525 0.998 1.00 92.06 191 PRO A C 1
ATOM 1427 O O . PRO A 1 191 ? 8.329 -0.931 1.035 1.00 92.06 191 PRO A O 1
ATOM 1430 N N . VAL A 1 192 ? 6.664 -1.897 -0.144 1.00 95.06 192 VAL A N 1
ATOM 1431 C CA . VAL A 1 192 ? 7.222 -1.657 -1.476 1.00 95.06 192 VAL A CA 1
ATOM 1432 C C . VAL A 1 192 ? 6.111 -1.245 -2.453 1.00 95.06 192 VAL A C 1
ATOM 1434 O O . VAL A 1 192 ? 5.601 -2.089 -3.193 1.00 95.06 192 VAL A O 1
ATOM 1437 N N . PRO A 1 193 ? 5.664 0.023 -2.443 1.00 94.75 193 PRO A N 1
ATOM 1438 C CA . PRO A 1 193 ? 4.705 0.517 -3.422 1.00 94.75 193 PRO A CA 1
ATOM 1439 C C . PRO A 1 193 ? 5.303 0.532 -4.834 1.00 94.75 193 PRO A C 1
ATOM 1441 O O . PRO A 1 193 ? 6.467 0.888 -5.038 1.00 94.75 193 PRO A O 1
ATOM 1444 N N . TYR A 1 194 ? 4.488 0.176 -5.824 1.00 95.00 194 TYR A N 1
ATOM 1445 C CA . TYR A 1 194 ? 4.841 0.393 -7.225 1.00 95.00 194 TYR A CA 1
ATOM 1446 C C . TYR A 1 194 ? 4.633 1.8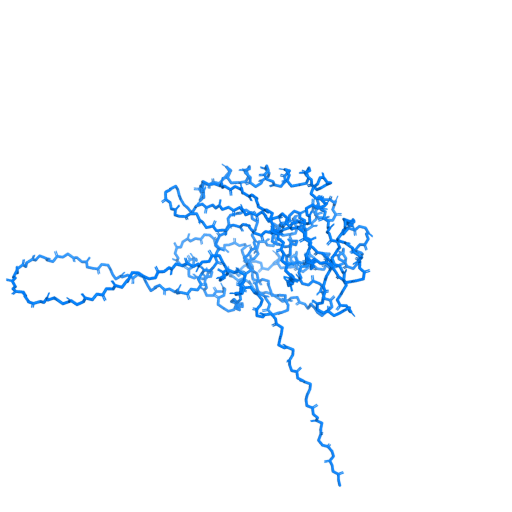52 -7.598 1.00 95.00 194 TYR A C 1
ATOM 1448 O O . TYR A 1 194 ? 3.734 2.505 -7.075 1.00 95.00 194 TYR A O 1
ATOM 1456 N N . THR A 1 195 ? 5.452 2.339 -8.522 1.00 93.69 195 THR A N 1
ATOM 1457 C CA . THR A 1 195 ? 5.319 3.661 -9.123 1.00 93.69 195 THR A CA 1
ATOM 1458 C C . THR A 1 195 ? 5.481 3.574 -10.632 1.00 93.69 195 THR A C 1
ATOM 1460 O O . THR A 1 195 ? 6.151 2.680 -11.139 1.00 93.69 195 THR A O 1
ATOM 1463 N N . PHE A 1 196 ? 4.822 4.469 -11.358 1.00 91.19 196 PHE A N 1
ATOM 1464 C CA . PHE A 1 196 ? 4.890 4.533 -12.815 1.00 91.19 196 PHE A CA 1
ATOM 1465 C C . PHE A 1 196 ? 4.478 5.912 -13.338 1.00 91.19 196 PHE A C 1
ATOM 1467 O O . PHE A 1 196 ? 3.810 6.686 -12.645 1.00 91.19 196 PHE A O 1
ATOM 1474 N N . GLN A 1 197 ? 4.853 6.209 -14.580 1.00 86.19 197 GLN A N 1
ATOM 1475 C CA . GLN A 1 197 ? 4.471 7.440 -15.269 1.00 86.19 197 GLN A CA 1
ATOM 1476 C C . GLN A 1 197 ? 3.061 7.339 -15.871 1.00 86.19 197 GLN A C 1
ATOM 1478 O O . GLN A 1 197 ? 2.806 6.498 -16.726 1.00 86.19 197 GLN A O 1
ATOM 1483 N N . LEU A 1 198 ? 2.159 8.245 -15.478 1.00 78.19 198 LEU A N 1
ATOM 1484 C CA . LEU A 1 198 ? 0.747 8.246 -15.901 1.00 78.19 198 LEU A CA 1
ATOM 1485 C C . LEU A 1 198 ? 0.523 8.484 -17.405 1.00 78.19 198 LEU A C 1
ATOM 1487 O O . LEU A 1 198 ? -0.498 8.082 -17.950 1.00 78.19 198 LEU A O 1
ATOM 1491 N N . ASN A 1 199 ? 1.462 9.144 -18.086 1.00 68.56 199 ASN A N 1
ATOM 1492 C CA . ASN A 1 199 ? 1.264 9.631 -19.455 1.00 68.56 199 ASN A CA 1
ATOM 1493 C C . ASN A 1 199 ? 1.652 8.620 -20.552 1.00 68.56 199 ASN A C 1
ATOM 1495 O O . ASN A 1 199 ? 1.682 8.989 -21.724 1.00 68.56 199 ASN A O 1
ATOM 1499 N N . GLN A 1 200 ? 1.975 7.370 -20.198 1.00 65.56 200 GLN A N 1
ATOM 1500 C CA . GLN A 1 200 ? 2.479 6.365 -21.146 1.00 65.56 200 GLN A CA 1
ATOM 1501 C C . GLN A 1 200 ? 1.469 5.260 -21.525 1.00 65.56 200 GLN A C 1
ATOM 1503 O O . GLN A 1 200 ? 1.828 4.333 -22.247 1.00 65.56 200 GLN A O 1
ATOM 1508 N N . GLY A 1 201 ? 0.201 5.384 -21.118 1.00 65.19 201 GLY A N 1
ATOM 1509 C CA . GLY A 1 201 ? -0.849 4.387 -21.370 1.00 65.19 201 GLY A CA 1
ATOM 1510 C C . GLY A 1 201 ? -1.102 3.463 -20.173 1.00 65.19 201 GLY A C 1
ATOM 1511 O O . GLY A 1 201 ? -0.537 3.667 -19.103 1.00 65.19 201 GLY A O 1
ATOM 1512 N N . ASP A 1 202 ? -1.968 2.461 -20.356 1.00 67.94 202 ASP A N 1
ATOM 1513 C CA . ASP A 1 202 ? -2.384 1.521 -19.292 1.00 67.94 202 ASP A CA 1
ATOM 1514 C C . ASP A 1 202 ? -1.399 0.342 -19.096 1.00 67.94 202 ASP A C 1
ATOM 1516 O O . ASP A 1 202 ? -1.625 -0.538 -18.260 1.00 67.94 202 ASP A O 1
ATOM 1520 N N . ASP A 1 203 ? -0.317 0.300 -19.878 1.00 80.44 203 ASP A N 1
ATOM 1521 C CA . ASP A 1 203 ? 0.664 -0.784 -19.867 1.00 80.44 203 ASP A CA 1
ATOM 1522 C C . ASP A 1 203 ? 1.760 -0.569 -18.807 1.00 80.44 203 ASP A C 1
ATOM 1524 O O . ASP A 1 203 ? 2.095 0.547 -18.413 1.00 80.44 203 ASP A O 1
ATOM 1528 N N . ASN A 1 204 ? 2.362 -1.668 -18.351 1.00 89.38 204 ASN A N 1
ATOM 1529 C CA . ASN A 1 204 ? 3.491 -1.674 -17.420 1.00 89.38 204 ASN A CA 1
ATOM 1530 C C . ASN A 1 204 ? 4.479 -2.788 -17.782 1.00 89.38 204 ASN A C 1
ATOM 1532 O O . ASN A 1 204 ? 4.152 -3.720 -18.521 1.00 89.38 204 ASN A O 1
ATOM 1536 N N . CYS A 1 205 ? 5.694 -2.720 -17.239 1.00 91.94 205 CYS A N 1
ATOM 1537 C CA . CYS A 1 205 ? 6.756 -3.677 -17.559 1.00 91.94 205 CYS A CA 1
ATOM 1538 C C . CYS A 1 205 ? 6.654 -5.020 -16.800 1.00 91.94 205 CYS A C 1
ATOM 1540 O O . CYS A 1 205 ? 7.596 -5.809 -16.822 1.00 91.94 205 CYS A O 1
ATOM 1542 N N . LEU A 1 206 ? 5.529 -5.317 -16.130 1.00 93.00 206 LEU A N 1
ATOM 1543 C CA . LEU A 1 206 ? 5.370 -6.538 -15.321 1.00 93.00 206 LEU A CA 1
ATOM 1544 C C . LEU A 1 206 ? 4.862 -7.746 -16.116 1.00 93.00 206 LEU A C 1
ATOM 1546 O O . LEU A 1 206 ? 4.801 -8.850 -15.569 1.00 93.00 206 LEU A O 1
ATOM 1550 N N . ALA A 1 207 ? 4.487 -7.573 -17.385 1.00 91.62 207 ALA A N 1
ATOM 1551 C CA . ALA A 1 207 ? 4.050 -8.680 -18.229 1.00 91.62 207 ALA A CA 1
ATOM 1552 C C . ALA A 1 207 ? 5.114 -9.789 -18.267 1.00 91.62 207 ALA A C 1
ATOM 1554 O O . ALA A 1 207 ? 6.287 -9.533 -18.532 1.00 91.62 207 ALA A O 1
ATOM 1555 N N . LEU A 1 208 ? 4.701 -11.025 -17.966 1.00 93.25 208 LEU A N 1
ATOM 1556 C CA . LEU A 1 208 ? 5.565 -12.210 -17.889 1.00 93.25 208 LEU A CA 1
ATOM 1557 C C . LEU A 1 208 ? 6.747 -12.090 -16.908 1.00 93.25 208 LEU A C 1
ATOM 1559 O O . LEU A 1 208 ? 7.633 -12.944 -16.904 1.00 93.25 208 LEU A O 1
ATOM 1563 N N . THR A 1 209 ? 6.739 -11.090 -16.027 1.00 94.31 209 THR A N 1
ATOM 1564 C CA . THR A 1 209 ? 7.728 -10.964 -14.959 1.00 94.31 209 THR A CA 1
ATOM 1565 C C . THR A 1 209 ? 7.314 -11.850 -13.781 1.00 94.31 209 THR A C 1
ATOM 1567 O O . THR A 1 209 ? 6.165 -11.775 -13.340 1.00 94.31 209 THR A O 1
ATOM 1570 N N . PRO A 1 210 ? 8.205 -12.701 -13.238 1.00 97.00 210 PRO A N 1
ATOM 1571 C CA . PRO A 1 210 ? 7.931 -13.422 -12.001 1.00 97.00 210 PRO A CA 1
ATOM 1572 C C . PRO A 1 210 ? 7.751 -12.448 -10.833 1.00 97.00 210 PRO A C 1
ATOM 1574 O O . PRO A 1 210 ? 8.621 -11.620 -10.554 1.00 97.00 210 PRO A O 1
ATOM 1577 N N . LEU A 1 211 ? 6.625 -12.564 -10.139 1.00 97.31 211 LEU A N 1
ATOM 1578 C CA . LEU A 1 211 ? 6.260 -11.744 -8.994 1.00 97.31 211 LEU A CA 1
ATOM 1579 C C . LEU A 1 211 ? 6.171 -12.613 -7.750 1.00 97.31 211 LEU A C 1
ATOM 1581 O O . LEU A 1 211 ? 5.446 -13.606 -7.732 1.00 97.31 211 LEU A O 1
ATOM 1585 N N . ARG A 1 212 ? 6.852 -12.199 -6.686 1.00 97.44 212 ARG A N 1
ATOM 1586 C CA . ARG A 1 212 ? 6.643 -12.752 -5.354 1.00 97.44 212 ARG A CA 1
ATOM 1587 C C . ARG A 1 212 ? 5.474 -12.039 -4.703 1.00 97.44 212 ARG A C 1
ATOM 1589 O O . ARG A 1 212 ? 5.571 -10.859 -4.373 1.00 97.44 212 ARG A O 1
ATOM 1596 N N . VAL A 1 213 ? 4.375 -12.756 -4.532 1.00 96.38 213 VAL A N 1
ATOM 1597 C CA . VAL A 1 213 ? 3.159 -12.277 -3.878 1.00 96.38 213 VAL A CA 1
ATOM 1598 C C . VAL A 1 213 ? 3.250 -12.607 -2.399 1.00 96.38 213 VAL A C 1
ATOM 1600 O O . VAL A 1 213 ? 3.454 -13.761 -2.037 1.00 96.38 213 VAL A O 1
ATOM 1603 N N . PHE A 1 214 ? 3.085 -11.599 -1.554 1.00 96.19 214 PHE A N 1
ATOM 1604 C CA . PHE A 1 214 ? 2.979 -11.728 -0.110 1.00 96.19 214 PHE A CA 1
ATOM 1605 C C . PHE A 1 214 ? 1.518 -11.641 0.305 1.00 96.19 214 PHE A C 1
ATOM 1607 O O . PHE A 1 214 ? 0.803 -10.719 -0.090 1.00 96.19 214 PHE A O 1
ATOM 1614 N N . ALA A 1 215 ? 1.098 -12.571 1.155 1.00 95.81 215 ALA A N 1
ATOM 1615 C CA . ALA A 1 215 ? -0.210 -12.555 1.784 1.00 95.81 215 ALA A CA 1
ATOM 1616 C C . ALA A 1 215 ? -0.046 -12.618 3.302 1.00 95.81 215 ALA A C 1
ATOM 1618 O O . ALA A 1 215 ? 0.449 -13.615 3.836 1.00 95.81 215 ALA A O 1
ATOM 1619 N N . ALA A 1 216 ? -0.494 -11.567 3.992 1.00 94.94 216 ALA A N 1
ATOM 1620 C CA . ALA A 1 216 ? -0.661 -11.583 5.440 1.00 94.94 216 ALA A CA 1
ATOM 1621 C C . ALA A 1 216 ? -2.128 -11.853 5.760 1.00 94.94 216 ALA A C 1
ATOM 1623 O O . ALA A 1 216 ? -3.013 -11.161 5.255 1.00 94.94 216 ALA A O 1
ATOM 1624 N N . ARG A 1 217 ? -2.399 -12.850 6.597 1.00 93.88 217 ARG A N 1
ATOM 1625 C CA . ARG A 1 217 ? -3.745 -13.203 7.043 1.00 93.88 217 ARG A CA 1
ATOM 1626 C C . ARG A 1 217 ? -3.814 -13.185 8.557 1.00 93.88 217 ARG A C 1
ATOM 1628 O O . ARG A 1 217 ? -2.839 -13.524 9.220 1.00 93.88 217 ARG A O 1
ATOM 1635 N N . ILE A 1 218 ? -4.967 -12.814 9.088 1.00 92.69 218 ILE A N 1
ATOM 1636 C CA . ILE A 1 218 ? -5.183 -12.674 10.526 1.00 92.69 218 ILE A CA 1
ATOM 1637 C C . ILE A 1 218 ? -6.611 -13.067 10.895 1.00 92.69 218 ILE A C 1
ATOM 1639 O O . ILE A 1 218 ? -7.515 -12.939 10.075 1.00 92.69 218 ILE A O 1
ATOM 1643 N N . SER A 1 219 ? -6.838 -13.524 12.116 1.00 88.75 219 SER A N 1
ATOM 1644 C CA . SER A 1 219 ? -8.164 -13.884 12.617 1.00 88.75 219 SER A CA 1
ATOM 1645 C C . SER A 1 219 ? -8.685 -12.812 13.571 1.00 88.75 219 SER A C 1
ATOM 1647 O O . SER A 1 219 ? -7.936 -12.312 14.404 1.00 88.75 219 SER A O 1
ATOM 1649 N N . TRP A 1 220 ? -9.976 -12.473 13.478 1.00 77.69 220 TRP A N 1
ATOM 1650 C CA . TRP A 1 220 ? -10.629 -11.510 14.385 1.00 77.69 220 TRP A CA 1
ATOM 1651 C C . TRP A 1 220 ? -10.652 -11.999 15.842 1.00 77.69 220 TRP A C 1
ATOM 1653 O O . TRP A 1 220 ? -10.722 -11.212 16.758 1.00 77.69 220 TRP A O 1
ATOM 1663 N N . LEU A 1 221 ? -10.572 -13.304 16.086 1.00 75.12 221 LEU A N 1
ATOM 1664 C CA . LEU A 1 221 ? -10.348 -13.909 17.401 1.00 75.12 221 LEU A CA 1
ATOM 1665 C C . LEU A 1 221 ? -9.744 -15.297 17.162 1.00 75.12 221 LEU A C 1
ATOM 1667 O O . LEU A 1 221 ? -9.876 -15.848 16.062 1.00 75.12 221 LEU A O 1
ATOM 1671 N N . ARG A 1 222 ? -9.122 -15.900 18.181 1.00 74.12 222 ARG A N 1
ATOM 1672 C CA . ARG A 1 222 ? -8.645 -17.288 18.061 1.00 74.12 222 ARG A CA 1
ATOM 1673 C C . ARG A 1 222 ? -9.794 -18.215 17.668 1.00 74.12 222 ARG A C 1
ATOM 1675 O O . ARG A 1 222 ? -10.866 -18.173 18.266 1.00 74.12 222 ARG A O 1
ATOM 1682 N N . GLY A 1 223 ? -9.550 -19.059 16.670 1.00 75.38 223 GLY A N 1
ATOM 1683 C CA . GLY A 1 223 ? -10.533 -20.020 16.160 1.00 75.38 223 GLY A CA 1
ATOM 1684 C C . GLY A 1 223 ? -11.497 -19.467 15.105 1.00 75.38 223 GLY A C 1
ATOM 1685 O O . GLY A 1 223 ? -12.254 -20.244 14.526 1.00 75.38 223 GLY A O 1
ATOM 1686 N N . HIS A 1 224 ? -11.457 -18.165 14.799 1.00 82.94 224 HIS A N 1
ATOM 1687 C CA . HIS A 1 224 ? -12.161 -17.632 13.633 1.00 82.94 224 HIS A CA 1
ATOM 1688 C C . HIS A 1 224 ? -11.365 -17.881 12.344 1.00 82.94 224 HIS A C 1
ATOM 1690 O O . HIS A 1 224 ? -10.133 -17.928 12.382 1.00 82.94 224 HIS A O 1
ATOM 1696 N N . PRO A 1 225 ? -12.042 -18.016 11.187 1.00 87.19 225 PRO A N 1
ATOM 1697 C CA . PRO A 1 225 ? -11.362 -18.118 9.904 1.00 87.19 225 PRO A CA 1
ATOM 1698 C C . PRO A 1 225 ? -10.485 -16.885 9.634 1.00 87.19 225 PRO A C 1
ATOM 1700 O O . PRO A 1 225 ? -10.950 -15.759 9.837 1.00 87.19 225 PRO A O 1
ATOM 1703 N N . PRO A 1 226 ? -9.253 -17.070 9.133 1.00 88.88 226 PRO A N 1
ATOM 1704 C CA . PRO A 1 226 ? -8.351 -15.959 8.886 1.00 88.88 226 PRO A CA 1
ATOM 1705 C C . PRO A 1 226 ? -8.820 -15.128 7.686 1.00 88.88 226 PRO A C 1
ATOM 1707 O O . PRO A 1 226 ? -9.061 -15.655 6.592 1.00 88.88 226 PRO A O 1
ATOM 1710 N N . VAL A 1 227 ? -8.889 -13.813 7.872 1.00 89.44 227 VAL A N 1
ATOM 1711 C CA . VAL A 1 227 ? -9.147 -12.811 6.835 1.00 89.44 227 VAL A CA 1
ATOM 1712 C C . VAL A 1 227 ? -7.836 -12.311 6.232 1.00 89.44 227 VAL A C 1
ATOM 1714 O O . VAL A 1 227 ? -6.792 -12.318 6.880 1.00 89.44 227 VAL A O 1
ATOM 1717 N N . LEU A 1 228 ? -7.878 -11.915 4.960 1.00 90.50 228 LEU A N 1
ATOM 1718 C CA . LEU A 1 228 ? -6.727 -11.330 4.276 1.00 90.50 228 LEU A CA 1
ATOM 1719 C C . LEU A 1 228 ? -6.523 -9.898 4.782 1.00 90.50 228 LEU A C 1
ATOM 1721 O O . LEU A 1 228 ? -7.430 -9.080 4.671 1.00 90.50 228 LEU A O 1
ATOM 1725 N N . LEU A 1 229 ? -5.346 -9.633 5.340 1.00 89.88 229 LEU A N 1
ATOM 1726 C CA . LEU A 1 229 ? -4.949 -8.337 5.878 1.00 89.88 229 LEU A CA 1
ATOM 1727 C C . LEU A 1 229 ? -4.153 -7.533 4.846 1.00 89.88 229 LEU A C 1
ATOM 1729 O O . LEU A 1 229 ? -4.500 -6.399 4.541 1.00 89.88 229 LEU A O 1
ATOM 1733 N N . TYR A 1 230 ? -3.107 -8.148 4.291 1.00 91.69 230 TYR A N 1
ATOM 1734 C CA . TYR A 1 230 ? -2.264 -7.565 3.249 1.00 91.69 230 TYR A CA 1
ATOM 1735 C C . TYR A 1 230 ? -2.161 -8.517 2.067 1.00 91.69 230 TYR A C 1
ATOM 1737 O O . TYR A 1 230 ? -2.038 -9.728 2.258 1.00 91.69 230 TYR A O 1
ATOM 1745 N N . SER A 1 231 ? -2.163 -7.956 0.858 1.00 92.06 231 SER A N 1
ATOM 1746 C CA . SER A 1 231 ? -1.844 -8.670 -0.376 1.00 92.06 231 SER A CA 1
ATOM 1747 C C . SER A 1 231 ? -1.123 -7.730 -1.328 1.00 92.06 231 SER A C 1
ATOM 1749 O O . SER A 1 231 ? -1.732 -6.813 -1.875 1.00 92.06 231 SER A O 1
ATOM 1751 N N . PHE A 1 232 ? 0.167 -7.962 -1.524 1.00 93.94 232 PHE A N 1
ATOM 1752 C CA . PHE A 1 232 ? 0.999 -7.167 -2.423 1.00 93.94 232 PHE A CA 1
ATOM 1753 C C . PHE A 1 232 ? 2.037 -8.055 -3.098 1.00 93.94 232 PHE A C 1
ATOM 1755 O O . PHE A 1 232 ? 2.275 -9.182 -2.667 1.00 93.94 232 PHE A O 1
ATOM 1762 N N . SER A 1 233 ? 2.659 -7.553 -4.156 1.00 95.12 233 SER A N 1
ATOM 1763 C CA . SER A 1 233 ? 3.711 -8.267 -4.869 1.00 95.12 233 SER A CA 1
ATOM 1764 C C . SER A 1 233 ? 4.975 -7.434 -4.990 1.00 95.12 233 SER A C 1
ATOM 1766 O O . SER A 1 233 ? 4.931 -6.208 -4.983 1.00 95.12 233 SER A O 1
ATOM 1768 N N . VAL A 1 234 ? 6.105 -8.103 -5.185 1.00 96.31 234 VAL A N 1
ATOM 1769 C CA . VAL A 1 234 ? 7.365 -7.494 -5.631 1.00 96.31 234 VAL A CA 1
ATOM 1770 C C . VAL A 1 234 ? 7.924 -8.306 -6.802 1.00 96.31 234 VAL A C 1
ATOM 1772 O O . VAL A 1 234 ? 7.714 -9.521 -6.835 1.00 96.31 234 VAL A O 1
ATOM 1775 N N . PRO A 1 235 ? 8.628 -7.691 -7.765 1.00 96.94 235 PRO A N 1
ATOM 1776 C CA . PRO A 1 235 ? 9.357 -8.450 -8.775 1.00 96.94 235 PRO A CA 1
ATOM 1777 C C . PRO A 1 235 ? 10.369 -9.382 -8.108 1.00 96.94 235 PRO A C 1
ATOM 1779 O O . PRO A 1 235 ? 11.142 -8.951 -7.250 1.00 96.94 235 PRO A O 1
ATOM 1782 N N . GLU A 1 236 ? 10.386 -10.655 -8.502 1.00 97.12 236 GLU A N 1
ATOM 1783 C CA . GLU A 1 236 ? 11.283 -11.652 -7.903 1.00 97.12 236 GLU A CA 1
ATOM 1784 C C . GLU A 1 236 ? 12.757 -11.274 -8.101 1.00 97.12 236 GLU A C 1
ATOM 1786 O O . GLU A 1 236 ? 13.578 -11.481 -7.211 1.00 97.12 236 GLU A O 1
ATOM 1791 N N . SER A 1 237 ? 13.086 -10.634 -9.227 1.00 95.56 237 SER A N 1
ATOM 1792 C CA . SER A 1 237 ? 14.427 -10.107 -9.507 1.00 95.56 237 SER A CA 1
ATOM 1793 C C . SER A 1 237 ? 14.879 -9.037 -8.506 1.00 95.56 237 SER A C 1
ATOM 1795 O O . SER A 1 237 ? 16.069 -8.926 -8.223 1.00 95.56 237 SER A O 1
ATOM 1797 N N . SER A 1 238 ? 13.945 -8.264 -7.944 1.00 95.44 238 SER A N 1
ATOM 1798 C CA . SER A 1 238 ? 14.217 -7.207 -6.962 1.00 95.44 238 SER A CA 1
ATOM 1799 C C . SER A 1 238 ? 14.181 -7.710 -5.516 1.00 95.44 238 SER A C 1
ATOM 1801 O O . SER A 1 238 ? 14.667 -7.023 -4.618 1.00 95.44 238 SER A O 1
ATOM 1803 N N . PHE A 1 239 ? 13.637 -8.906 -5.266 1.00 96.06 239 PHE A N 1
ATOM 1804 C CA . PHE A 1 239 ? 13.459 -9.443 -3.915 1.00 96.06 239 PHE A CA 1
ATOM 1805 C C . PHE A 1 239 ? 14.752 -9.488 -3.077 1.00 96.06 239 PHE A C 1
ATOM 1807 O O . PHE A 1 239 ? 14.693 -9.076 -1.918 1.00 96.06 239 PHE A O 1
ATOM 1814 N N . PRO A 1 240 ? 15.927 -9.901 -3.604 1.00 96.44 240 PRO A N 1
ATOM 1815 C CA . PRO A 1 240 ? 17.160 -9.901 -2.816 1.00 96.44 240 PRO A CA 1
ATOM 1816 C C . PRO A 1 240 ? 17.522 -8.525 -2.245 1.00 96.44 240 PRO A C 1
ATOM 1818 O O . PRO A 1 240 ? 17.934 -8.446 -1.092 1.00 96.44 240 PRO A O 1
ATOM 1821 N N . ALA A 1 241 ? 17.320 -7.456 -3.019 1.00 96.00 241 ALA A N 1
ATOM 1822 C CA . ALA A 1 241 ? 17.610 -6.086 -2.599 1.00 96.00 241 ALA A CA 1
ATOM 1823 C C . ALA A 1 241 ? 16.542 -5.510 -1.650 1.00 96.00 241 ALA A C 1
ATOM 1825 O O . ALA A 1 241 ? 16.840 -4.635 -0.845 1.00 96.00 241 ALA A O 1
ATOM 1826 N N . LEU A 1 242 ? 15.308 -6.018 -1.714 1.00 95.56 242 LEU A N 1
ATOM 1827 C CA . LEU A 1 242 ? 14.188 -5.583 -0.871 1.00 95.56 242 LEU A CA 1
ATOM 1828 C C . LEU A 1 242 ? 14.053 -6.388 0.431 1.00 95.56 242 LEU A C 1
ATOM 1830 O O . LEU A 1 242 ? 13.199 -6.075 1.259 1.00 95.56 242 LEU A O 1
ATOM 1834 N N . ARG A 1 243 ? 14.871 -7.430 0.616 1.00 95.75 243 ARG A N 1
ATOM 1835 C CA . ARG A 1 243 ? 14.744 -8.402 1.710 1.00 95.75 243 ARG A CA 1
ATOM 1836 C C . ARG A 1 243 ? 14.717 -7.751 3.090 1.00 95.75 243 ARG A C 1
ATOM 1838 O O . ARG A 1 243 ? 13.825 -8.062 3.868 1.00 95.75 243 ARG A O 1
ATOM 1845 N N . GLU A 1 244 ? 15.642 -6.840 3.375 1.00 95.38 244 GLU A N 1
ATOM 1846 C CA . GLU A 1 244 ? 15.730 -6.196 4.694 1.00 95.38 244 GLU A CA 1
ATOM 1847 C C . GLU A 1 244 ? 14.501 -5.328 5.001 1.00 95.38 244 GLU A C 1
ATOM 1849 O O . GLU A 1 244 ? 13.967 -5.370 6.109 1.00 95.38 244 GLU A O 1
ATOM 1854 N N . ILE A 1 245 ? 13.981 -4.615 3.996 1.00 93.75 245 ILE A N 1
ATOM 1855 C CA . ILE A 1 245 ? 12.765 -3.796 4.125 1.00 93.75 245 ILE A CA 1
ATOM 1856 C C . ILE A 1 245 ? 11.549 -4.691 4.388 1.00 93.75 245 ILE A C 1
ATOM 1858 O O . ILE A 1 245 ? 10.727 -4.398 5.256 1.00 93.75 245 ILE A O 1
ATOM 1862 N N . LEU A 1 246 ? 11.443 -5.808 3.665 1.00 95.44 246 LEU A N 1
ATOM 1863 C CA . LEU A 1 246 ? 10.356 -6.772 3.831 1.00 95.44 246 LEU A CA 1
ATOM 1864 C C . LEU A 1 246 ? 10.421 -7.486 5.189 1.00 95.44 246 LEU A C 1
ATOM 1866 O O . LEU A 1 246 ? 9.382 -7.652 5.825 1.00 95.44 246 LEU A O 1
ATOM 1870 N N . ASN A 1 247 ? 11.618 -7.850 5.658 1.00 95.75 247 ASN A N 1
ATOM 1871 C CA . ASN A 1 247 ? 11.826 -8.438 6.983 1.00 95.75 247 ASN A CA 1
ATOM 1872 C C . ASN A 1 247 ? 11.426 -7.454 8.090 1.00 95.75 247 ASN A C 1
ATOM 1874 O O . ASN A 1 247 ? 10.655 -7.814 8.976 1.00 95.75 247 ASN A O 1
ATOM 1878 N N . THR A 1 248 ? 11.877 -6.200 7.993 1.00 94.56 248 THR A N 1
ATOM 1879 C CA . THR A 1 248 ? 11.516 -5.134 8.943 1.00 94.56 248 THR A CA 1
ATOM 1880 C C . THR A 1 248 ? 10.002 -4.940 8.991 1.00 94.56 248 THR A C 1
ATOM 1882 O O . THR A 1 248 ? 9.398 -4.931 10.060 1.00 94.56 248 THR A O 1
ATOM 1885 N N . TRP A 1 249 ? 9.351 -4.872 7.825 1.00 94.00 249 TRP A N 1
ATOM 1886 C CA . TRP A 1 249 ? 7.895 -4.774 7.740 1.00 94.00 249 TRP A CA 1
ATOM 1887 C C . TRP A 1 249 ? 7.176 -5.969 8.383 1.00 94.00 249 TRP A C 1
ATOM 1889 O O . TRP A 1 249 ? 6.171 -5.784 9.076 1.00 94.00 249 TRP A O 1
ATOM 1899 N N . GLU A 1 250 ? 7.670 -7.190 8.172 1.00 94.88 250 GLU A N 1
ATOM 1900 C CA . GLU A 1 250 ? 7.115 -8.406 8.768 1.00 94.88 250 GLU A CA 1
ATOM 1901 C C . GLU A 1 250 ? 7.249 -8.394 10.299 1.00 94.88 250 GLU A C 1
ATOM 1903 O O . GLU A 1 250 ? 6.286 -8.708 11.009 1.00 94.88 250 GLU A O 1
ATOM 1908 N N . GLU A 1 251 ? 8.411 -7.999 10.816 1.00 95.19 251 GLU A N 1
ATOM 1909 C CA . GLU A 1 251 ? 8.673 -7.867 12.250 1.00 95.19 251 GLU A CA 1
ATOM 1910 C C . GLU A 1 251 ? 7.802 -6.785 12.893 1.00 95.19 251 GLU A C 1
ATOM 1912 O O . GLU A 1 251 ? 7.167 -7.036 13.923 1.00 95.19 251 GLU A O 1
ATOM 1917 N N . ASP A 1 252 ? 7.672 -5.624 12.253 1.00 92.50 252 ASP A N 1
ATOM 1918 C CA . ASP A 1 252 ? 6.794 -4.541 12.691 1.00 92.50 252 ASP A CA 1
ATOM 1919 C C . ASP A 1 252 ? 5.325 -4.967 12.690 1.00 92.50 252 ASP A C 1
ATOM 1921 O O . ASP A 1 252 ? 4.559 -4.646 13.606 1.00 92.50 252 ASP A O 1
ATOM 1925 N N . LEU A 1 253 ? 4.887 -5.698 11.661 1.00 91.88 253 LEU A N 1
ATOM 1926 C CA . LEU A 1 253 ? 3.524 -6.213 11.590 1.00 91.88 253 LEU A CA 1
ATOM 1927 C C . LEU A 1 253 ? 3.262 -7.224 12.711 1.00 91.88 253 LEU A C 1
ATOM 1929 O O . LEU A 1 253 ? 2.240 -7.123 13.394 1.00 91.88 253 LEU A O 1
ATOM 1933 N N . ARG A 1 254 ? 4.196 -8.150 12.955 1.00 93.25 254 ARG A N 1
ATOM 1934 C CA . ARG A 1 254 ? 4.115 -9.115 14.061 1.00 93.25 254 ARG A CA 1
ATOM 1935 C C . ARG A 1 254 ? 4.099 -8.428 15.417 1.00 93.25 254 ARG A C 1
ATOM 1937 O O . ARG A 1 254 ? 3.277 -8.782 16.258 1.00 93.25 254 ARG A O 1
ATOM 1944 N N . THR A 1 255 ? 4.961 -7.441 15.626 1.00 93.19 255 THR A N 1
ATOM 1945 C CA . THR A 1 255 ? 5.054 -6.688 16.882 1.00 93.19 255 THR A CA 1
ATOM 1946 C C . THR A 1 255 ? 3.752 -5.955 17.171 1.00 93.19 255 THR A C 1
ATOM 1948 O O . THR A 1 255 ? 3.185 -6.102 18.254 1.00 93.19 255 THR A O 1
ATOM 1951 N N . ARG A 1 256 ? 3.195 -5.257 16.177 1.00 89.31 256 ARG A N 1
ATOM 1952 C CA . ARG A 1 256 ? 1.909 -4.562 16.323 1.00 89.31 256 ARG A CA 1
ATOM 1953 C C . ARG A 1 256 ? 0.748 -5.522 16.543 1.00 89.31 256 ARG A C 1
ATOM 1955 O O . ARG A 1 256 ? -0.113 -5.224 17.359 1.00 89.31 256 ARG A O 1
ATOM 1962 N N . CYS A 1 257 ? 0.747 -6.683 15.885 1.00 88.12 257 CYS A N 1
ATOM 1963 C CA . CYS A 1 257 ? -0.253 -7.720 16.139 1.00 88.12 257 CYS A CA 1
ATOM 1964 C C . CYS A 1 257 ? -0.122 -8.337 17.540 1.00 88.12 257 CYS A C 1
ATOM 1966 O O . CYS A 1 257 ? -1.126 -8.756 18.094 1.00 88.12 257 CYS A O 1
ATOM 1968 N N . ARG A 1 258 ? 1.070 -8.384 18.143 1.00 88.81 258 ARG A N 1
ATOM 1969 C CA . ARG A 1 258 ? 1.254 -8.866 19.527 1.00 88.81 258 ARG A CA 1
ATOM 1970 C C . ARG A 1 258 ? 0.884 -7.825 20.585 1.00 88.81 258 ARG A C 1
ATOM 1972 O O . ARG A 1 258 ? 0.546 -8.204 21.698 1.00 88.81 258 ARG A O 1
ATOM 1979 N N . ALA A 1 259 ? 0.962 -6.538 20.250 1.00 89.00 259 ALA A N 1
ATOM 1980 C CA . ALA A 1 259 ? 0.648 -5.434 21.160 1.00 89.00 259 ALA A CA 1
ATOM 1981 C C . ALA A 1 259 ? -0.863 -5.165 21.323 1.00 89.00 259 ALA A C 1
ATOM 1983 O O . ALA A 1 259 ? -1.255 -4.335 22.139 1.00 89.00 259 ALA A O 1
ATOM 1984 N N . GLN A 1 260 ? -1.705 -5.837 20.539 1.00 85.12 260 GLN A N 1
ATOM 1985 C CA . GLN A 1 260 ? -3.161 -5.689 20.524 1.00 85.12 260 GLN A CA 1
ATOM 1986 C C . GLN A 1 260 ? -3.838 -7.023 20.879 1.00 85.12 260 GLN A C 1
ATOM 1988 O O . GLN A 1 260 ? -3.228 -8.079 20.722 1.00 85.12 260 GLN A O 1
ATOM 1993 N N . ASN A 1 261 ? -5.096 -6.978 21.331 1.00 81.62 261 ASN A N 1
ATOM 1994 C CA . ASN A 1 261 ? -5.850 -8.162 21.776 1.00 81.62 261 ASN A CA 1
ATOM 1995 C C . ASN A 1 261 ? -7.076 -8.496 20.903 1.00 81.62 261 ASN A C 1
ATOM 1997 O O . ASN A 1 261 ? -7.742 -9.500 21.144 1.00 81.62 261 ASN A O 1
ATOM 2001 N N . ASP A 1 262 ? -7.369 -7.666 19.906 1.00 81.12 262 ASP A N 1
ATOM 2002 C CA . ASP A 1 262 ? -8.531 -7.758 19.019 1.00 81.12 262 ASP A CA 1
ATOM 2003 C C . ASP A 1 262 ? -8.334 -8.732 17.856 1.00 81.12 262 ASP A C 1
ATOM 2005 O O . ASP A 1 262 ? -9.286 -9.041 17.160 1.00 81.12 262 ASP A O 1
ATOM 2009 N N . PHE A 1 263 ? -7.111 -9.183 17.587 1.00 85.38 263 PHE A N 1
ATOM 2010 C CA . PHE A 1 263 ? -6.804 -10.090 16.486 1.00 85.38 263 PHE A CA 1
ATOM 2011 C C . PHE A 1 263 ? -5.754 -11.124 16.887 1.00 85.38 263 PHE A C 1
ATOM 2013 O O . PHE A 1 263 ? -4.886 -10.871 17.723 1.00 85.38 263 PHE A O 1
ATOM 2020 N N . ALA A 1 264 ? -5.805 -12.293 16.258 1.00 86.44 264 ALA A N 1
ATOM 2021 C CA . ALA A 1 264 ? -4.944 -13.431 16.549 1.00 86.44 264 ALA A CA 1
ATOM 2022 C C . ALA A 1 264 ? -4.441 -14.111 15.268 1.00 86.44 264 ALA A C 1
ATOM 2024 O O . ALA A 1 264 ? -4.886 -13.804 14.165 1.00 86.44 264 ALA A O 1
ATOM 2025 N N . ASP A 1 265 ? -3.526 -15.066 15.435 1.00 89.00 265 ASP A N 1
ATOM 2026 C CA . ASP A 1 265 ? -3.127 -16.016 14.390 1.00 89.00 265 ASP A CA 1
ATOM 2027 C C . ASP A 1 265 ? -2.601 -15.350 13.102 1.00 89.00 265 ASP A C 1
ATOM 2029 O O . ASP A 1 265 ? -2.907 -15.776 11.986 1.00 89.00 265 ASP A O 1
ATOM 2033 N N . LEU A 1 266 ? -1.788 -14.292 13.253 1.00 92.38 266 LEU A N 1
ATOM 2034 C CA . LEU A 1 266 ? -1.106 -13.666 12.120 1.00 92.38 266 LEU A CA 1
ATOM 2035 C C . LEU A 1 266 ? -0.229 -14.703 11.405 1.00 92.38 266 LEU A C 1
ATOM 2037 O O . LEU A 1 266 ? 0.724 -15.237 11.975 1.00 92.38 266 LEU A O 1
ATOM 2041 N N . SER A 1 267 ? -0.518 -14.919 10.128 1.00 94.00 267 SER A N 1
ATOM 2042 C CA . SER A 1 267 ? 0.273 -15.742 9.219 1.00 94.00 267 SER A CA 1
ATOM 2043 C C . SER A 1 267 ? 0.705 -14.898 8.031 1.00 94.00 267 SER A C 1
ATOM 2045 O O . SER A 1 267 ? -0.085 -14.139 7.475 1.00 94.00 267 SER A O 1
ATOM 2047 N N . ILE A 1 268 ? 1.974 -15.010 7.654 1.00 95.50 268 ILE A N 1
ATOM 2048 C CA . ILE A 1 268 ? 2.534 -14.345 6.479 1.00 95.50 268 ILE A CA 1
ATOM 2049 C C . ILE A 1 268 ? 3.082 -15.450 5.589 1.00 95.50 268 ILE A C 1
ATOM 2051 O O . ILE A 1 268 ? 3.796 -16.337 6.052 1.00 95.50 268 ILE A O 1
ATOM 2055 N N . SER A 1 269 ? 2.684 -15.425 4.327 1.00 95.88 269 SER A N 1
ATOM 2056 C CA . SER A 1 269 ? 3.074 -16.404 3.317 1.00 95.88 269 SER A CA 1
ATOM 2057 C C . SER A 1 269 ? 3.523 -15.680 2.058 1.00 95.88 269 SER A C 1
ATOM 2059 O O . SER A 1 269 ? 3.117 -14.539 1.825 1.00 95.88 269 SER A O 1
ATOM 2061 N N . SER A 1 270 ? 4.363 -16.337 1.258 1.00 96.38 270 SER A N 1
ATOM 2062 C CA . SER A 1 270 ? 4.713 -15.837 -0.067 1.00 96.38 270 SER A CA 1
ATOM 2063 C C . SER A 1 270 ? 4.727 -16.950 -1.105 1.00 96.38 270 SER A C 1
ATOM 2065 O O . SER A 1 270 ? 5.093 -18.084 -0.796 1.00 96.38 270 SER A O 1
ATOM 2067 N N . GLU A 1 271 ? 4.343 -16.611 -2.329 1.00 96.62 271 GLU A N 1
ATOM 2068 C CA . GLU A 1 271 ? 4.395 -17.489 -3.498 1.00 96.62 271 GLU A CA 1
ATOM 2069 C C . GLU A 1 271 ? 4.908 -16.720 -4.717 1.00 96.62 271 GLU A C 1
ATOM 2071 O O . GLU A 1 271 ? 4.810 -15.495 -4.764 1.00 96.62 271 GLU A O 1
ATOM 2076 N N . ILE A 1 272 ? 5.476 -17.426 -5.696 1.00 96.88 272 ILE A N 1
ATOM 2077 C CA . ILE A 1 272 ? 5.931 -16.818 -6.951 1.00 96.88 272 ILE A CA 1
ATOM 2078 C C . ILE A 1 272 ? 4.908 -17.133 -8.036 1.00 96.88 272 ILE A C 1
ATOM 2080 O O . ILE A 1 272 ? 4.582 -18.297 -8.267 1.00 96.88 272 ILE A O 1
ATOM 2084 N N . VAL A 1 273 ? 4.442 -16.098 -8.729 1.00 95.12 273 VAL A N 1
ATOM 2085 C CA . VAL A 1 273 ? 3.508 -16.207 -9.852 1.00 95.12 273 VAL A CA 1
ATOM 2086 C C . VAL A 1 273 ? 4.061 -15.485 -11.073 1.00 95.12 273 VAL A C 1
ATOM 2088 O O . VAL A 1 273 ? 4.760 -14.482 -10.955 1.00 95.12 273 VAL A O 1
ATOM 2091 N N . THR A 1 274 ? 3.711 -15.962 -12.262 1.00 94.94 274 THR A N 1
ATOM 2092 C CA . THR A 1 274 ? 4.006 -15.275 -13.523 1.00 94.94 274 THR A CA 1
ATOM 2093 C C . THR A 1 274 ? 2.701 -15.093 -14.272 1.00 94.94 274 THR A C 1
ATOM 2095 O O . THR A 1 274 ? 1.994 -16.065 -14.541 1.00 94.94 274 THR A O 1
ATOM 2098 N N . LEU A 1 275 ? 2.362 -13.843 -14.580 1.00 89.50 275 LEU A N 1
ATOM 2099 C CA . LEU A 1 275 ? 1.098 -13.485 -15.213 1.00 89.50 275 LEU A CA 1
ATOM 2100 C C . LEU A 1 275 ? 1.352 -12.874 -16.595 1.00 89.50 275 LEU A C 1
ATOM 2102 O O . LEU A 1 275 ? 2.326 -12.141 -16.768 1.00 89.50 275 LEU A O 1
ATOM 2106 N N . PRO A 1 276 ? 0.485 -13.142 -17.587 1.00 87.00 276 PRO A N 1
ATOM 2107 C CA . PRO A 1 276 ? 0.634 -12.578 -18.928 1.00 87.00 276 PRO A CA 1
ATOM 2108 C C . PRO A 1 276 ? 0.455 -11.056 -18.946 1.00 87.00 276 PRO A C 1
ATOM 2110 O O . PRO A 1 276 ? 1.032 -10.384 -19.790 1.00 87.00 276 PRO A O 1
ATOM 2113 N N . ALA A 1 277 ? -0.327 -10.521 -18.010 1.00 84.94 277 ALA A N 1
ATOM 2114 C CA . ALA A 1 277 ? -0.507 -9.097 -17.795 1.00 84.94 277 ALA A CA 1
ATOM 2115 C C . ALA A 1 277 ? -0.820 -8.848 -16.318 1.00 84.94 277 ALA A C 1
ATOM 2117 O O . ALA A 1 277 ? -1.472 -9.671 -15.664 1.00 84.94 277 ALA A O 1
ATOM 2118 N N . VAL A 1 278 ? -0.378 -7.701 -15.816 1.00 84.12 278 VAL A N 1
ATOM 2119 C CA . VAL A 1 278 ? -0.662 -7.214 -14.467 1.00 84.12 278 VAL A CA 1
ATOM 2120 C C . VAL A 1 278 ? -1.340 -5.872 -14.631 1.00 84.12 278 VAL A C 1
ATOM 2122 O O . VAL A 1 278 ? -0.872 -5.042 -15.400 1.00 84.12 278 VAL A O 1
ATOM 2125 N N . ALA A 1 279 ? -2.455 -5.673 -13.947 1.00 83.12 279 ALA A N 1
ATOM 2126 C CA . ALA A 1 279 ? -3.162 -4.407 -13.980 1.00 83.12 279 ALA A CA 1
ATOM 2127 C C . ALA A 1 279 ? -2.991 -3.710 -12.633 1.00 83.12 279 ALA A C 1
ATOM 2129 O O . ALA A 1 279 ? -3.046 -4.372 -11.591 1.00 83.12 279 ALA A O 1
ATOM 2130 N N . LEU A 1 280 ? -2.757 -2.403 -12.693 1.00 76.62 280 LEU A N 1
ATOM 2131 C CA . LEU A 1 280 ? -2.505 -1.535 -11.550 1.00 76.62 280 LEU A CA 1
ATOM 2132 C C . LEU A 1 280 ? -3.762 -0.703 -11.269 1.00 76.62 280 LEU A C 1
ATOM 2134 O O . LEU A 1 280 ? -4.331 -0.148 -12.236 1.00 76.62 280 LEU A O 1
#

Organism: Canis lupus familiaris (NCBI:txid9615)

pLDDT: mean 73.12, std 26.94, range [22.52, 97.44]

Foldseek 3Di:
DDDDDDDPPDDPDDPPPPPVVVVPDDDDDDDDDDDDDDDDDDDDDDDDPDDDPPPPADADDAPDFQKDKGLDDPVVVVVVLVVCVVVVHDQQQWEWEAEPSIIITHNLVRLLVLLVVVVVFLAWEWEFAPPDLAIDIDTVVVVVVVNVVSVVSNVVSVVCVVPRPDSYYYDYDYQVLHPVQQVVCSSLPPRYGYDYHPPRDQATNQAQFKKKWKWKWWAQAPPHDTHTHDIDIDGPVCCVVCVVSVVVVVVSSVVSQVVDHRIDDIDMDIDIDTHRGDGD

InterPro domains:
  IPR027850 Protein of unknown function DUF4504 [PF14953] (70-280)
  IPR027850 Protein of unknown function DUF4504 [PTHR31366] (70-280)